Protein AF-0000000084614221 (afdb_homodimer)

Nearest PDB structures (foldseek):
  1uh9-assembly1_A  TM=5.609E-01  e=5.749E-03  Rhizopus microsporus var. chinensis
  6apr-assembly1_E  TM=5.457E-01  e=1.173E-02  Rhizopus microsporus var. chinensis
  3vla-assembly1_A  TM=4.904E-01  e=1.915E-01  Daucus carota
  1w99-assembly1_A  TM=2.417E-01  e=3.735E+00  Bacillus thuringiensis serovar israelensis
  4moa-assembly1_A  TM=2.397E-01  e=3.520E+00  Bacillus thuringiensis serovar israelensis

Structure (mmCIF, N/CA/C/O backbone):
data_AF-0000000084614221-model_v1
#
loop_
_entity.id
_entity.type
_entity.pdbx_description
1 polymer 'Uncharacterized protein'
#
loop_
_atom_site.group_PDB
_atom_site.id
_atom_site.type_symbol
_atom_site.label_atom_id
_atom_site.label_alt_id
_atom_site.label_comp_id
_atom_site.label_asym_id
_atom_site.label_entity_id
_atom_site.label_seq_id
_atom_site.pdbx_PDB_ins_code
_atom_site.Cartn_x
_atom_site.Cartn_y
_atom_site.Cartn_z
_atom_site.occupancy
_atom_site.B_iso_or_equiv
_atom_site.auth_seq_id
_atom_site.auth_comp_id
_atom_site.auth_asym_id
_atom_site.auth_atom_id
_atom_site.pdbx_PDB_model_num
ATOM 1 N N . MET A 1 1 ? -6.852 19.156 -22.422 1 21.14 1 MET A N 1
ATOM 2 C CA . MET A 1 1 ? -6.68 19.281 -20.984 1 21.14 1 MET A CA 1
ATOM 3 C C . MET A 1 1 ? -6.805 17.922 -20.312 1 21.14 1 MET A C 1
ATOM 5 O O . MET A 1 1 ? -7.914 17.438 -20.094 1 21.14 1 MET A O 1
ATOM 9 N N . ASP A 1 2 ? -5.957 16.797 -20.641 1 23.66 2 ASP A N 1
ATOM 10 C CA . ASP A 1 2 ? -5.965 15.391 -21.047 1 23.66 2 ASP A CA 1
ATOM 11 C C . ASP A 1 2 ? -6.277 14.484 -19.859 1 23.66 2 ASP A C 1
ATOM 13 O O . ASP A 1 2 ? -6.176 14.906 -18.703 1 23.66 2 ASP A O 1
ATOM 17 N N . GLU A 1 3 ? -6.355 13.125 -20.141 1 29.7 3 GLU A N 1
ATOM 18 C CA . GLU A 1 3 ? -6.613 11.852 -19.469 1 29.7 3 GLU A CA 1
ATOM 19 C C . GLU A 1 3 ? -5.852 11.766 -18.141 1 29.7 3 GLU A C 1
ATOM 21 O O . GLU A 1 3 ? -5.797 10.703 -17.531 1 29.7 3 GLU A O 1
ATOM 26 N N . MET A 1 4 ? -4.961 12.672 -17.859 1 30.61 4 MET A N 1
ATOM 27 C CA . MET A 1 4 ? -4.148 12.781 -16.656 1 30.61 4 MET A CA 1
ATOM 28 C C . MET A 1 4 ? -5.023 13.055 -15.438 1 30.61 4 MET A C 1
ATOM 30 O O . MET A 1 4 ? -4.512 13.305 -14.344 1 30.61 4 MET A O 1
ATOM 34 N N . THR A 1 5 ? -6.215 13.586 -15.664 1 32.97 5 THR A N 1
ATOM 35 C CA . THR A 1 5 ? -7.047 14.125 -14.594 1 32.97 5 THR A CA 1
ATOM 36 C C . THR A 1 5 ? -7.238 13.086 -13.492 1 32.97 5 THR A C 1
ATOM 38 O O . THR A 1 5 ? -6.906 13.344 -12.328 1 32.97 5 THR A O 1
ATOM 41 N N . ALA A 1 6 ? -8.578 12.688 -13.312 1 34.22 6 ALA A N 1
ATOM 42 C CA . ALA A 1 6 ? -9.031 11.734 -12.297 1 34.22 6 ALA A CA 1
ATOM 43 C C . ALA A 1 6 ? -8.266 10.414 -12.406 1 34.22 6 ALA A C 1
ATOM 45 O O . ALA A 1 6 ? -8.086 9.719 -11.406 1 34.22 6 ALA A O 1
ATOM 46 N N . SER A 1 7 ? -8.023 9.859 -13.57 1 35.09 7 SER A N 1
ATOM 47 C CA . SER A 1 7 ? -7.262 8.742 -14.117 1 35.09 7 SER A CA 1
ATOM 48 C C . SER A 1 7 ? -5.781 8.852 -13.766 1 35.09 7 SER A C 1
ATOM 50 O O . SER A 1 7 ? -5.012 7.922 -14 1 35.09 7 SER A O 1
ATOM 52 N N . GLY A 1 8 ? -5.223 10.008 -13.828 1 38.5 8 GLY A N 1
ATOM 53 C CA . GLY A 1 8 ? -3.82 10.367 -13.68 1 38.5 8 GLY A CA 1
ATOM 54 C C . GLY A 1 8 ? -3.203 9.828 -12.406 1 38.5 8 GLY A C 1
ATOM 55 O O . GLY A 1 8 ? -1.982 9.875 -12.234 1 38.5 8 GLY A O 1
ATOM 56 N N . PHE A 1 9 ? -3.992 10.148 -11.352 1 40.72 9 PHE A N 1
ATOM 57 C CA . PHE A 1 9 ? -3.531 9.922 -9.984 1 40.72 9 PHE A CA 1
ATOM 58 C C . PHE A 1 9 ? -3.107 8.469 -9.789 1 40.72 9 PHE A C 1
ATOM 60 O O . PHE A 1 9 ? -2.047 8.203 -9.227 1 40.72 9 PHE A O 1
ATOM 67 N N . TYR A 1 10 ? -4.285 7.594 -10.008 1 47.91 10 TYR A N 1
ATOM 68 C CA . TYR A 1 10 ? -3.969 6.172 -10.055 1 47.91 10 TYR A CA 1
ATOM 69 C C . TYR A 1 10 ? -3.309 5.805 -11.383 1 47.91 10 TYR A C 1
ATOM 71 O O . TYR A 1 10 ? -3.295 4.633 -11.773 1 47.91 10 TYR A O 1
ATOM 79 N N . GLY A 1 11 ? -2.959 6.824 -12.141 1 51.56 11 GLY A N 1
ATOM 80 C CA . GLY A 1 11 ? -2.721 6.977 -13.57 1 51.56 11 GLY A CA 1
ATOM 81 C C . GLY A 1 11 ? -1.911 5.844 -14.164 1 51.56 11 GLY A C 1
ATOM 82 O O . GLY A 1 11 ? -2.336 5.211 -15.133 1 51.56 11 GLY A O 1
ATOM 83 N N . TYR A 1 12 ? -0.767 5.793 -13.766 1 58.75 12 TYR A N 1
ATOM 84 C CA . TYR A 1 12 ? 0.076 4.875 -14.523 1 58.75 12 TYR A CA 1
ATOM 85 C C . TYR A 1 12 ? -0.173 3.43 -14.109 1 58.75 12 TYR A C 1
ATOM 87 O O . TYR A 1 12 ? -0.041 3.088 -12.93 1 58.75 12 TYR A O 1
ATOM 95 N N . SER A 1 13 ? -0.91 2.869 -14.977 1 77.5 13 SER A N 1
ATOM 96 C CA . SER A 1 13 ? -1.088 1.434 -14.781 1 77.5 13 SER A CA 1
ATOM 97 C C . SER A 1 13 ? 0.025 0.641 -15.461 1 77.5 13 SER A C 1
ATOM 99 O O . SER A 1 13 ? 0.371 0.906 -16.609 1 77.5 13 SER A O 1
ATOM 101 N N . ILE A 1 14 ? 0.626 -0.161 -14.719 1 85.81 14 ILE A N 1
ATOM 102 C CA . ILE A 1 14 ? 1.63 -1.062 -15.273 1 85.81 14 ILE A CA 1
ATOM 103 C C . ILE A 1 14 ? 0.974 -2.01 -16.281 1 85.81 14 ILE A C 1
ATOM 105 O O . ILE A 1 14 ? -0.07 -2.6 -15.992 1 85.81 14 ILE A O 1
ATOM 109 N N . ARG A 1 15 ? 1.571 -2.014 -17.469 1 87 15 ARG A N 1
ATOM 110 C CA . ARG A 1 15 ? 1.054 -2.891 -18.516 1 87 15 ARG A CA 1
ATOM 111 C C . ARG A 1 15 ? 1.747 -4.25 -18.484 1 87 15 ARG A C 1
ATOM 113 O O . ARG A 1 15 ? 2.867 -4.367 -17.984 1 87 15 ARG A O 1
ATOM 120 N N . SER A 1 16 ? 1.029 -5.18 -19.047 1 92.31 16 SER A N 1
ATOM 121 C CA . SER A 1 16 ? 1.569 -6.535 -19.125 1 92.31 16 SER A CA 1
ATOM 122 C C . SER A 1 16 ? 2.955 -6.539 -19.766 1 92.31 16 SER A C 1
ATOM 124 O O . SER A 1 16 ? 3.863 -7.219 -19.297 1 92.31 16 SER A O 1
ATOM 126 N N . LYS A 1 17 ? 3.145 -5.832 -20.797 1 94.19 17 LYS A N 1
ATOM 127 C CA . LYS A 1 17 ? 4.422 -5.793 -21.5 1 94.19 17 LYS A CA 1
ATOM 128 C C . LYS A 1 17 ? 5.555 -5.367 -20.578 1 94.19 17 LYS A C 1
ATOM 130 O O . LYS A 1 17 ? 6.676 -5.859 -20.688 1 94.19 17 LYS A O 1
ATOM 135 N N . GLU A 1 18 ? 5.309 -4.445 -19.734 1 95.06 18 GLU A N 1
ATOM 136 C CA . GLU A 1 18 ? 6.316 -3.992 -18.781 1 95.06 18 GLU A CA 1
ATOM 137 C C . GLU A 1 18 ? 6.691 -5.102 -17.797 1 95.06 18 GLU A C 1
ATOM 139 O O . GLU A 1 18 ? 7.852 -5.215 -17.391 1 95.06 18 GLU A O 1
ATOM 144 N N . LEU A 1 19 ? 5.703 -5.906 -17.406 1 96.75 19 LEU A N 1
ATOM 145 C CA . LEU A 1 19 ? 5.98 -7.031 -16.531 1 96.75 19 LEU A CA 1
ATOM 146 C C . LEU A 1 19 ? 6.902 -8.039 -17.203 1 96.75 19 LEU A C 1
ATOM 148 O O . LEU A 1 19 ? 7.855 -8.523 -16.594 1 96.75 19 LEU A O 1
ATOM 152 N N . HIS A 1 20 ? 6.648 -8.312 -18.406 1 98.06 20 HIS A N 1
ATOM 153 C CA . HIS A 1 20 ? 7.41 -9.305 -19.156 1 98.06 20 HIS A CA 1
ATOM 154 C C . HIS A 1 20 ? 8.812 -8.805 -19.484 1 98.06 20 HIS A C 1
ATOM 156 O O . HIS A 1 20 ? 9.75 -9.594 -19.578 1 98.06 20 HIS A O 1
ATOM 162 N N . ASN A 1 21 ? 8.977 -7.555 -19.625 1 97.44 21 ASN A N 1
ATOM 163 C CA . ASN A 1 21 ? 10.25 -7.027 -20.109 1 97.44 21 ASN A CA 1
ATOM 164 C C . ASN A 1 21 ? 11.008 -6.281 -19.016 1 97.44 21 ASN A C 1
ATOM 166 O O . ASN A 1 21 ? 11.852 -6.863 -18.328 1 97.44 21 ASN A O 1
ATOM 170 N N . GLU A 1 22 ? 10.648 -5.031 -18.688 1 96.88 22 GLU A N 1
ATOM 171 C CA . GLU A 1 22 ? 11.406 -4.168 -17.797 1 96.88 22 GLU A CA 1
ATOM 172 C C . GLU A 1 22 ? 11.445 -4.742 -16.375 1 96.88 22 GLU A C 1
ATOM 174 O O . GLU A 1 22 ? 12.508 -4.793 -15.75 1 96.88 22 GLU A O 1
ATOM 179 N N . VAL A 1 23 ? 10.328 -5.176 -15.938 1 97.31 23 VAL A N 1
ATOM 180 C CA . VAL A 1 23 ? 10.258 -5.684 -14.57 1 97.31 23 VAL A CA 1
ATOM 181 C C . VAL A 1 23 ? 11.016 -7.004 -14.469 1 97.31 23 VAL A C 1
ATOM 183 O O . VAL A 1 23 ? 11.82 -7.199 -13.547 1 97.31 23 VAL A O 1
ATOM 186 N N . SER A 1 24 ? 10.789 -7.863 -15.391 1 98.25 24 SER A N 1
ATOM 187 C CA . SER A 1 24 ? 11.492 -9.141 -15.406 1 98.25 24 SER A CA 1
ATOM 188 C C . SER A 1 24 ? 13.008 -8.945 -15.445 1 98.25 24 SER A C 1
ATOM 190 O O . SER A 1 24 ? 13.742 -9.633 -14.742 1 98.25 24 SER A O 1
ATOM 192 N N . LYS A 1 25 ? 13.438 -8.078 -16.25 1 97.94 25 LYS A N 1
ATOM 193 C CA . LYS A 1 25 ? 14.859 -7.785 -16.359 1 97.94 25 LYS A CA 1
ATOM 194 C C . LYS A 1 25 ? 15.414 -7.262 -15.031 1 97.94 25 LYS A C 1
ATOM 196 O O . LYS A 1 25 ? 16.453 -7.711 -14.562 1 97.94 25 LYS A O 1
ATOM 201 N N . SER A 1 26 ? 14.734 -6.355 -14.445 1 97.06 26 SER A N 1
ATOM 202 C CA . SER A 1 26 ? 15.188 -5.727 -13.211 1 97.06 26 SER A CA 1
ATOM 203 C C . SER A 1 26 ? 15.219 -6.727 -12.062 1 97.06 26 SER A C 1
ATOM 205 O O . SER A 1 26 ? 16.125 -6.688 -11.219 1 97.06 26 SER A O 1
ATOM 207 N N . LEU A 1 27 ? 14.219 -7.586 -12.055 1 97.56 27 LEU A N 1
ATOM 208 C CA . LEU A 1 27 ? 14.117 -8.578 -10.984 1 97.56 27 LEU A CA 1
ATOM 209 C C . LEU A 1 27 ? 15 -9.789 -11.281 1 97.56 27 LEU A C 1
ATOM 211 O O . LEU A 1 27 ? 15.25 -10.609 -10.398 1 97.56 27 LEU A O 1
ATOM 215 N N . LYS A 1 28 ? 15.391 -9.938 -12.5 1 97.31 28 LYS A N 1
ATOM 216 C CA . LYS A 1 28 ? 16.141 -11.078 -12.992 1 97.31 28 LYS A CA 1
ATOM 217 C C . LYS A 1 28 ? 15.336 -12.367 -12.875 1 97.31 28 LYS A C 1
ATOM 219 O O . LYS A 1 28 ? 15.883 -13.422 -12.539 1 97.31 28 LYS A O 1
ATOM 224 N N . VAL A 1 29 ? 14.125 -12.266 -12.969 1 97.88 29 VAL A N 1
ATOM 225 C CA . VAL A 1 29 ? 13.156 -13.359 -13.016 1 97.88 29 VAL A CA 1
ATOM 226 C C . VAL A 1 29 ? 12.164 -13.133 -14.148 1 97.88 29 VAL A C 1
ATOM 228 O O . VAL A 1 29 ? 11.508 -12.086 -14.211 1 97.88 29 VAL A O 1
ATOM 231 N N . GLU A 1 30 ? 12.031 -14.055 -15.047 1 98.25 30 GLU A N 1
ATOM 232 C CA . GLU A 1 30 ? 11.117 -13.914 -16.172 1 98.25 30 GLU A CA 1
ATOM 233 C C . GLU A 1 30 ? 9.672 -14.141 -15.75 1 98.25 30 GLU A C 1
ATOM 235 O O . GLU A 1 30 ? 9.336 -15.188 -15.203 1 98.25 30 GLU A O 1
ATOM 240 N N . TYR A 1 31 ? 8.812 -13.18 -16.047 1 98.38 31 TYR A N 1
ATOM 241 C CA . TYR A 1 31 ? 7.387 -13.234 -15.727 1 98.38 31 TYR A CA 1
ATOM 242 C C . TYR A 1 31 ? 6.715 -14.406 -16.422 1 98.38 31 TYR A C 1
ATOM 244 O O . TYR A 1 31 ? 6.902 -14.609 -17.625 1 98.38 31 TYR A O 1
ATOM 252 N N . LEU A 1 32 ? 6.035 -15.258 -15.617 1 98.44 32 LEU A N 1
ATOM 253 C CA . LEU A 1 32 ? 5.219 -16.391 -16.047 1 98.44 32 LEU A CA 1
ATOM 254 C C . LEU A 1 32 ? 6.09 -17.516 -16.578 1 98.44 32 LEU A C 1
ATOM 256 O O . LEU A 1 32 ? 5.59 -18.438 -17.234 1 98.44 32 LEU A O 1
ATOM 260 N N . SER A 1 33 ? 7.391 -17.453 -16.344 1 98.31 33 SER A N 1
ATOM 261 C CA . SER A 1 33 ? 8.242 -18.625 -16.594 1 98.31 33 SER A CA 1
ATOM 262 C C . SER A 1 33 ? 8 -19.703 -15.539 1 98.31 33 SER A C 1
ATOM 264 O O . SER A 1 33 ? 7.496 -19.422 -14.453 1 98.31 33 SER A O 1
ATOM 266 N N . ASP A 1 34 ? 8.383 -20.875 -15.891 1 97.44 34 ASP A N 1
ATOM 267 C CA . ASP A 1 34 ? 8.328 -21.953 -14.922 1 97.44 34 ASP A CA 1
ATOM 268 C C . ASP A 1 34 ? 9.289 -21.703 -13.758 1 97.44 34 ASP A C 1
ATOM 270 O O . ASP A 1 34 ? 10.414 -21.234 -13.969 1 97.44 34 ASP A O 1
ATOM 274 N N . SER A 1 35 ? 8.75 -21.922 -12.594 1 96.81 35 SER A N 1
ATOM 275 C CA . SER A 1 35 ? 9.594 -21.75 -11.414 1 96.81 35 SER A CA 1
ATOM 276 C C . SER A 1 35 ? 10.18 -23.078 -10.953 1 96.81 35 SER A C 1
ATOM 278 O O . SER A 1 35 ? 9.484 -24.094 -10.922 1 96.81 35 SER A O 1
ATOM 280 N N . HIS A 1 36 ? 11.422 -23 -10.5 1 91.69 36 HIS A N 1
ATOM 281 C CA . HIS A 1 36 ? 12.102 -24.203 -10.016 1 91.69 36 HIS A CA 1
ATOM 282 C C . HIS A 1 36 ? 11.922 -24.375 -8.516 1 91.69 36 HIS A C 1
ATOM 284 O O . HIS A 1 36 ? 12.305 -25.406 -7.953 1 91.69 36 HIS A O 1
ATOM 290 N N . THR A 1 37 ? 11.414 -23.391 -7.883 1 92.94 37 THR A N 1
ATOM 291 C CA . THR A 1 37 ? 11.117 -23.438 -6.457 1 92.94 37 THR A CA 1
ATOM 292 C C . THR A 1 37 ? 9.648 -23.109 -6.195 1 92.94 37 THR A C 1
ATOM 294 O O . THR A 1 37 ? 9 -22.484 -7.031 1 92.94 37 THR A O 1
ATOM 297 N N . ASN A 1 38 ? 9.273 -23.656 -5.086 1 93.81 38 ASN A N 1
ATOM 298 C CA . ASN A 1 38 ? 7.891 -23.344 -4.723 1 93.81 38 ASN A CA 1
ATOM 299 C C . ASN A 1 38 ? 7.824 -22.344 -3.57 1 93.81 38 ASN A C 1
ATOM 301 O O . ASN A 1 38 ? 6.754 -21.828 -3.252 1 93.81 38 ASN A O 1
ATOM 305 N N . GLU A 1 39 ? 8.945 -22.109 -2.951 1 95.5 39 GLU A N 1
ATOM 306 C CA . GLU A 1 39 ? 8.945 -21.219 -1.8 1 95.5 39 GLU A CA 1
ATOM 307 C C . GLU A 1 39 ? 10.297 -20.516 -1.647 1 95.5 39 GLU A C 1
ATOM 309 O O . GLU A 1 39 ? 11.344 -21.125 -1.887 1 95.5 39 GLU A O 1
ATOM 314 N N . VAL A 1 40 ? 10.219 -19.297 -1.323 1 94.06 40 VAL A N 1
ATOM 315 C CA . VAL A 1 40 ? 11.406 -18.547 -0.972 1 94.06 40 VAL A CA 1
ATOM 316 C C . VAL A 1 40 ? 11.227 -17.891 0.398 1 94.06 40 VAL A C 1
ATOM 318 O O . VAL A 1 40 ? 10.141 -17.406 0.718 1 94.06 40 VAL A O 1
ATOM 321 N N . LYS A 1 41 ? 12.195 -17.875 1.219 1 93.69 41 LYS A N 1
ATOM 322 C CA . LYS A 1 41 ? 12.109 -17.359 2.58 1 93.69 41 LYS A CA 1
ATOM 323 C C . LYS A 1 41 ? 12.141 -15.836 2.588 1 93.69 41 LYS A C 1
ATOM 325 O O . LYS A 1 41 ? 11.492 -15.195 3.42 1 93.69 41 LYS A O 1
ATOM 330 N N . GLN A 1 42 ? 12.945 -15.352 1.756 1 96.25 42 GLN A N 1
ATOM 331 C CA . GLN A 1 42 ? 13.031 -13.906 1.575 1 96.25 42 GLN A CA 1
ATOM 332 C C . GLN A 1 42 ? 12.695 -13.508 0.139 1 96.25 42 GLN A C 1
ATOM 334 O O . GLN A 1 42 ? 13.406 -13.891 -0.795 1 96.25 42 GLN A O 1
ATOM 339 N N . VAL A 1 43 ? 11.641 -12.773 0.049 1 97.12 43 VAL A N 1
ATOM 340 C CA . VAL A 1 43 ? 11.211 -12.305 -1.264 1 97.12 43 VAL A CA 1
ATOM 341 C C . VAL A 1 43 ? 11.82 -10.938 -1.553 1 97.12 43 VAL A C 1
ATOM 343 O O . VAL A 1 43 ? 11.688 -10.008 -0.75 1 97.12 43 VAL A O 1
ATOM 346 N N . ASN A 1 44 ? 12.469 -10.852 -2.66 1 96.12 44 ASN A N 1
ATOM 347 C CA . ASN A 1 44 ? 13.086 -9.594 -3.061 1 96.12 44 ASN A CA 1
ATOM 348 C C . ASN A 1 44 ? 12.312 -8.93 -4.199 1 96.12 44 ASN A C 1
ATOM 350 O O . ASN A 1 44 ? 11.672 -9.617 -5.004 1 96.12 44 ASN A O 1
ATOM 354 N N . GLY A 1 45 ? 12.359 -7.637 -4.168 1 98.31 45 GLY A N 1
ATOM 355 C CA . GLY A 1 45 ? 11.68 -6.863 -5.195 1 98.31 45 GLY A CA 1
ATOM 356 C C . GLY A 1 45 ? 12.344 -5.531 -5.477 1 98.31 45 GLY A C 1
ATOM 357 O O . GLY A 1 45 ? 13.484 -5.305 -5.078 1 98.31 45 GLY A O 1
ATOM 358 N N . ILE A 1 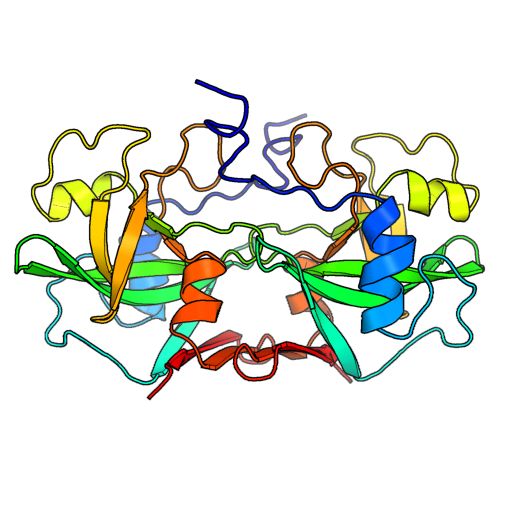46 ? 11.648 -4.75 -6.285 1 97.81 46 ILE A N 1
ATOM 359 C CA . ILE A 1 46 ? 12.156 -3.465 -6.75 1 97.81 46 ILE A CA 1
ATOM 360 C C . ILE A 1 46 ? 11.062 -2.404 -6.617 1 97.81 46 ILE A C 1
ATOM 362 O O . ILE A 1 46 ? 9.883 -2.734 -6.441 1 97.81 46 ILE A O 1
ATOM 366 N N . ILE A 1 47 ? 11.492 -1.188 -6.637 1 96.56 47 ILE A N 1
ATOM 367 C CA . ILE A 1 47 ? 10.602 -0.054 -6.852 1 96.56 47 ILE A CA 1
ATOM 368 C C . ILE A 1 47 ? 10.609 0.347 -8.32 1 96.56 47 ILE A C 1
ATOM 370 O O . ILE A 1 47 ? 11.656 0.721 -8.859 1 96.56 47 ILE A O 1
ATOM 374 N N . PHE A 1 48 ? 9.445 0.389 -8.93 1 94.12 48 PHE A N 1
ATOM 375 C CA . PHE A 1 48 ? 9.43 0.421 -10.383 1 94.12 48 PHE A CA 1
ATOM 376 C C . PHE A 1 48 ? 8.555 1.563 -10.891 1 94.12 48 PHE A C 1
ATOM 378 O O . PHE A 1 48 ? 7.469 1.801 -10.367 1 94.12 48 PHE A O 1
ATOM 385 N N . GLY A 1 49 ? 9.039 2.197 -11.922 1 88.25 49 GLY A N 1
ATOM 386 C CA . GLY A 1 49 ? 8.219 3.033 -12.789 1 88.25 49 GLY A CA 1
ATOM 387 C C . GLY A 1 49 ? 8.031 4.438 -12.25 1 88.25 49 GLY A C 1
ATOM 388 O O . GLY A 1 49 ? 8.484 4.758 -11.156 1 88.25 49 GLY A O 1
ATOM 389 N N . PRO A 1 50 ? 7.328 5.148 -13.086 1 82.25 50 PRO A N 1
ATOM 390 C CA . PRO A 1 50 ? 7.125 6.559 -12.758 1 82.25 50 PRO A CA 1
ATOM 391 C C . PRO A 1 50 ? 6.215 6.758 -11.547 1 82.25 50 PRO A C 1
ATOM 393 O O . PRO A 1 50 ? 6.27 7.801 -10.891 1 82.25 50 PRO A O 1
ATOM 396 N N . THR A 1 51 ? 5.398 5.75 -11.242 1 82.06 51 THR A N 1
ATOM 397 C CA . THR A 1 51 ? 4.5 5.883 -10.102 1 82.06 51 THR A CA 1
ATOM 398 C C . THR A 1 51 ? 5.035 5.113 -8.898 1 82.06 51 THR A C 1
ATOM 400 O O . THR A 1 51 ? 4.312 4.887 -7.926 1 82.06 51 THR A O 1
ATOM 403 N N . ILE A 1 52 ? 6.18 4.656 -9.031 1 89.56 52 ILE A N 1
ATOM 404 C CA . ILE A 1 52 ? 6.945 4.137 -7.902 1 89.56 52 ILE A CA 1
ATOM 405 C C . ILE A 1 52 ? 6.188 2.977 -7.258 1 89.56 52 ILE A C 1
ATOM 407 O O . ILE A 1 52 ? 5.785 3.061 -6.094 1 89.56 52 ILE A O 1
ATOM 411 N N . LYS A 1 53 ? 6.105 1.963 -7.961 1 93.19 53 LYS A N 1
ATOM 412 C CA . LYS A 1 53 ? 5.379 0.794 -7.469 1 93.19 53 LYS A CA 1
ATOM 413 C C . LYS A 1 53 ? 6.336 -0.248 -6.898 1 93.19 53 LYS A C 1
ATOM 415 O O . LYS A 1 53 ? 7.305 -0.635 -7.559 1 93.19 53 LYS A O 1
ATOM 420 N N . PRO A 1 54 ? 6.078 -0.691 -5.664 1 97.06 54 PRO A N 1
ATOM 421 C CA . PRO A 1 54 ? 6.832 -1.846 -5.164 1 97.06 54 PRO A CA 1
ATOM 422 C C . PRO A 1 54 ? 6.395 -3.158 -5.812 1 97.06 54 PRO A C 1
ATOM 424 O O . PRO A 1 54 ? 5.223 -3.531 -5.73 1 97.06 54 PRO A O 1
ATOM 427 N N . ILE A 1 55 ? 7.375 -3.809 -6.457 1 97.88 55 ILE A N 1
ATOM 428 C CA . ILE A 1 55 ? 7.059 -5.047 -7.168 1 97.88 55 ILE A CA 1
ATOM 429 C C . ILE A 1 55 ? 7.98 -6.164 -6.684 1 97.88 55 ILE A C 1
ATOM 431 O O . ILE A 1 55 ? 9.18 -5.957 -6.508 1 97.88 55 ILE A O 1
ATOM 435 N N . VAL A 1 56 ? 7.371 -7.316 -6.434 1 98.56 56 VAL A N 1
ATOM 436 C CA . VAL A 1 56 ? 8.133 -8.508 -6.066 1 98.56 56 VAL A CA 1
ATOM 437 C C . VAL A 1 56 ? 7.762 -9.664 -6.988 1 98.56 56 VAL A C 1
ATOM 439 O O . VAL A 1 56 ? 6.766 -9.594 -7.715 1 98.56 56 VAL A O 1
ATOM 442 N N . SER A 1 57 ? 8.625 -10.672 -6.984 1 98.31 57 SER A N 1
ATOM 443 C CA . SER A 1 57 ? 8.344 -11.914 -7.691 1 98.31 57 SER A CA 1
ATOM 444 C C . SER A 1 57 ? 8.195 -13.086 -6.727 1 98.31 57 SER A C 1
ATOM 446 O O . SER A 1 57 ? 9.023 -13.258 -5.828 1 98.31 57 SER A O 1
ATOM 448 N N . MET A 1 58 ? 7.109 -13.789 -6.93 1 98.38 58 MET A N 1
ATOM 449 C CA . MET A 1 58 ? 6.898 -14.969 -6.102 1 98.38 58 MET A CA 1
ATOM 450 C C . MET A 1 58 ? 6.426 -16.156 -6.945 1 98.38 58 MET A C 1
ATOM 452 O O . MET A 1 58 ? 5.727 -15.961 -7.941 1 98.38 58 MET A O 1
ATOM 456 N N . PRO A 1 59 ? 6.812 -17.359 -6.539 1 98.62 59 PRO A N 1
ATOM 457 C CA . PRO A 1 59 ? 6.219 -18.531 -7.199 1 98.62 59 PRO A CA 1
ATOM 458 C C . PRO A 1 59 ? 4.742 -18.703 -6.852 1 98.62 59 PRO A C 1
ATOM 460 O O . PRO A 1 59 ? 4.352 -18.531 -5.691 1 98.62 59 PRO A O 1
ATOM 463 N N . VAL A 1 60 ? 4.004 -19.047 -7.84 1 98.62 60 VAL A N 1
ATOM 464 C CA . VAL A 1 60 ? 2.586 -19.344 -7.676 1 98.62 60 VAL A CA 1
ATOM 465 C C . VAL A 1 60 ? 2.277 -20.719 -8.25 1 98.62 60 VAL A C 1
ATOM 467 O O . VAL A 1 60 ? 2.709 -21.047 -9.359 1 98.62 60 VAL A O 1
ATOM 470 N N . THR A 1 61 ? 1.565 -21.484 -7.488 1 98.31 61 THR A N 1
ATOM 471 C CA . THR A 1 61 ? 1.184 -22.812 -7.941 1 98.31 61 THR A CA 1
ATOM 472 C C . THR A 1 61 ? -0.331 -22.922 -8.086 1 98.31 61 THR A C 1
ATOM 474 O O . 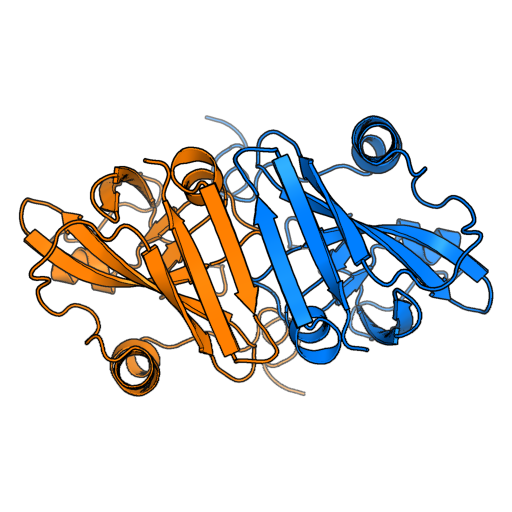THR A 1 61 ? -1.072 -22.641 -7.145 1 98.31 61 THR A O 1
ATOM 477 N N . ILE A 1 62 ? -0.733 -23.203 -9.211 1 95.5 62 ILE A N 1
ATOM 478 C CA . ILE A 1 62 ? -2.115 -23.547 -9.531 1 95.5 62 ILE A CA 1
ATOM 479 C C . ILE A 1 62 ? -2.15 -24.844 -10.328 1 95.5 62 ILE A C 1
ATOM 481 O O . ILE A 1 62 ? -1.394 -25.016 -11.289 1 95.5 62 ILE A O 1
ATOM 485 N N . ASN A 1 63 ? -2.982 -25.75 -9.914 1 91.81 63 ASN A N 1
ATOM 486 C CA . ASN A 1 63 ? -3.141 -27.031 -10.602 1 91.81 63 ASN A CA 1
ATOM 487 C C . ASN A 1 63 ? -1.798 -27.719 -10.82 1 91.81 63 ASN A C 1
ATOM 489 O O . ASN A 1 63 ? -1.474 -28.125 -11.938 1 91.81 63 ASN A O 1
ATOM 493 N N . GLN A 1 64 ? -0.924 -27.703 -9.883 1 92.19 64 GLN A N 1
ATOM 494 C CA . GLN A 1 64 ? 0.326 -28.453 -9.789 1 92.19 64 GLN A CA 1
ATOM 495 C C . GLN A 1 64 ? 1.394 -27.844 -10.703 1 92.19 64 GLN A C 1
ATOM 497 O O . GLN A 1 64 ? 2.467 -28.422 -10.875 1 92.19 64 GLN A O 1
ATOM 502 N N . THR A 1 65 ? 1.128 -26.75 -11.312 1 96.38 65 THR A N 1
ATOM 503 C CA . THR A 1 65 ? 2.113 -26 -12.078 1 96.38 65 THR A CA 1
ATOM 504 C C . THR A 1 65 ? 2.562 -24.75 -11.305 1 96.38 65 THR A C 1
ATOM 506 O O . THR A 1 65 ? 1.738 -24.047 -10.727 1 96.38 65 THR A O 1
ATOM 509 N N . THR A 1 66 ? 3.873 -24.609 -11.312 1 98.25 66 THR A N 1
ATOM 510 C CA . THR A 1 66 ? 4.406 -23.453 -10.594 1 98.25 66 THR A CA 1
ATOM 511 C C . THR A 1 66 ? 5.082 -22.484 -11.555 1 98.25 66 THR A C 1
ATOM 513 O O . THR A 1 66 ? 5.93 -22.875 -12.359 1 98.25 66 THR A O 1
ATOM 516 N N . LYS A 1 67 ? 4.668 -21.219 -11.469 1 98.56 67 LYS A N 1
ATOM 517 C CA . LYS A 1 67 ? 5.254 -20.172 -12.305 1 98.56 67 LYS A CA 1
ATOM 518 C C . LYS A 1 67 ? 5.645 -18.953 -11.469 1 98.56 67 LYS A C 1
ATOM 520 O O . LYS A 1 67 ? 5.109 -18.75 -10.375 1 98.56 67 LYS A O 1
ATOM 525 N N . ASN A 1 68 ? 6.609 -18.203 -12 1 98.62 68 ASN A N 1
ATOM 526 C CA . ASN A 1 68 ? 6.988 -16.938 -11.383 1 98.62 68 ASN A CA 1
ATOM 527 C C . ASN A 1 68 ? 6.008 -15.828 -11.75 1 98.62 68 ASN A C 1
ATOM 529 O O . ASN A 1 68 ? 5.781 -15.555 -12.93 1 98.62 68 ASN A O 1
ATOM 533 N N . VAL A 1 69 ? 5.453 -15.219 -10.742 1 98.75 69 VAL A N 1
ATOM 534 C CA . VAL A 1 69 ? 4.484 -14.148 -10.961 1 98.75 69 VAL A CA 1
ATOM 535 C C . VAL A 1 69 ? 4.961 -12.867 -10.273 1 98.75 69 VAL A C 1
ATOM 537 O O . VAL A 1 69 ? 5.445 -12.906 -9.141 1 98.75 69 VAL A O 1
ATOM 540 N N . HIS A 1 70 ? 4.883 -11.773 -10.977 1 98.56 70 HIS A N 1
ATOM 541 C CA . HIS A 1 70 ? 5.211 -10.469 -10.422 1 98.56 70 HIS A CA 1
ATOM 542 C C . HIS A 1 70 ? 3.99 -9.812 -9.781 1 98.56 70 HIS A C 1
ATOM 544 O O . HIS A 1 70 ? 2.939 -9.703 -10.414 1 98.56 70 HIS A O 1
ATOM 550 N N . PHE A 1 71 ? 4.141 -9.445 -8.523 1 98.25 71 PHE A N 1
ATOM 551 C CA . PHE A 1 71 ? 3.064 -8.836 -7.75 1 98.25 71 PHE A CA 1
ATOM 552 C C . PHE A 1 71 ? 3.416 -7.398 -7.379 1 98.25 71 PHE A C 1
ATOM 554 O O . PHE A 1 71 ? 4.559 -7.105 -7.016 1 98.25 71 PHE A O 1
ATOM 561 N N . ILE A 1 72 ? 2.463 -6.496 -7.512 1 96.69 72 ILE A N 1
ATOM 562 C CA . ILE A 1 72 ? 2.559 -5.191 -6.867 1 96.69 72 ILE A CA 1
ATOM 563 C C . ILE A 1 72 ? 2.08 -5.297 -5.422 1 96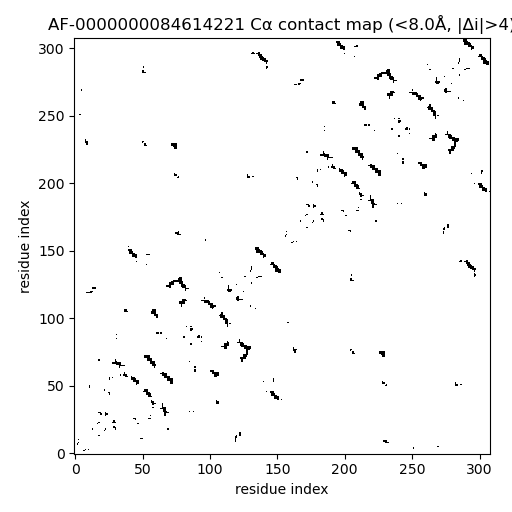.69 72 ILE A C 1
ATOM 565 O O . ILE A 1 72 ? 1.055 -5.918 -5.141 1 96.69 72 ILE A O 1
ATOM 569 N N . ILE A 1 73 ? 2.834 -4.738 -4.484 1 96.94 73 ILE A N 1
ATOM 570 C CA . ILE A 1 73 ? 2.404 -4.668 -3.094 1 96.94 73 ILE A CA 1
ATOM 571 C C . ILE A 1 73 ? 1.508 -3.447 -2.893 1 96.94 73 ILE A C 1
ATOM 573 O O . ILE A 1 73 ? 1.94 -2.311 -3.098 1 96.94 73 ILE A O 1
ATOM 577 N N . VAL A 1 74 ? 0.294 -3.703 -2.518 1 93.12 74 VAL A N 1
ATOM 578 C CA . VAL A 1 74 ? -0.651 -2.611 -2.311 1 93.12 74 VAL A CA 1
ATOM 579 C C . VAL A 1 74 ? -1.224 -2.686 -0.897 1 93.12 74 VAL A C 1
ATOM 581 O O . VAL A 1 74 ? -2.189 -3.41 -0.649 1 93.12 74 VAL A O 1
ATOM 584 N N . THR A 1 75 ? -0.765 -1.843 -0.021 1 92.62 75 THR A N 1
ATOM 585 C CA . THR A 1 75 ? -1.177 -1.871 1.378 1 92.62 75 THR A CA 1
ATOM 586 C C . THR A 1 75 ? -2.545 -1.216 1.553 1 92.62 75 THR A C 1
ATOM 588 O O . THR A 1 75 ? -3.113 -1.236 2.645 1 92.62 75 THR A O 1
ATOM 591 N N . GLY A 1 76 ? -3.137 -0.764 0.538 1 85 76 GLY A N 1
ATOM 592 C CA . GLY A 1 76 ? -4.465 -0.173 0.58 1 85 76 GLY A CA 1
ATOM 593 C C . GLY A 1 76 ? -5.574 -1.177 0.32 1 85 76 GLY A C 1
ATOM 594 O O . GLY A 1 76 ? -6.754 -0.865 0.493 1 85 76 GLY A O 1
ATOM 595 N N . THR A 1 77 ? -5.16 -2.297 -0.024 1 88.5 77 THR A N 1
ATOM 596 C CA . THR A 1 77 ? -6.164 -3.322 -0.282 1 88.5 77 THR A CA 1
ATOM 597 C C . THR A 1 77 ? -5.945 -4.531 0.623 1 88.5 77 THR A C 1
ATOM 599 O O . THR A 1 77 ? -4.809 -4.871 0.952 1 88.5 77 THR A O 1
ATOM 602 N N . PHE A 1 78 ? -7.062 -5.176 0.944 1 91.62 78 PHE A N 1
ATOM 603 C CA . PHE A 1 78 ? -7.031 -6.332 1.83 1 91.62 78 PHE A CA 1
ATOM 604 C C . PHE A 1 78 ? -6.699 -7.602 1.055 1 91.62 78 PHE A C 1
ATOM 606 O O . PHE A 1 78 ? -5.852 -8.391 1.481 1 91.62 78 PHE A O 1
ATOM 613 N N . ASN A 1 79 ? -7.199 -7.75 -0.074 1 92.5 79 ASN A N 1
ATOM 614 C CA . ASN A 1 79 ? -7.203 -9.008 -0.812 1 92.5 79 ASN A CA 1
ATOM 615 C C . ASN A 1 79 ? -5.973 -9.133 -1.707 1 92.5 79 ASN A C 1
ATOM 617 O O . ASN A 1 79 ? -5.316 -8.133 -2.014 1 92.5 79 ASN A O 1
ATOM 621 N N . THR A 1 80 ? -5.766 -10.328 -2.078 1 95.81 80 THR A N 1
ATOM 622 C CA . THR A 1 80 ? -4.773 -10.656 -3.098 1 95.81 80 THR A CA 1
ATOM 623 C C . THR A 1 80 ? -5.445 -10.914 -4.441 1 95.81 80 THR A C 1
ATOM 625 O O . THR A 1 80 ? -6.488 -11.57 -4.504 1 95.81 80 THR A O 1
ATOM 628 N N . TYR A 1 81 ? -4.812 -10.375 -5.504 1 94.81 81 TYR A N 1
ATOM 629 C CA . TYR A 1 81 ? -5.406 -10.477 -6.828 1 94.81 81 TYR A CA 1
ATOM 630 C C . TYR A 1 81 ? -4.418 -11.062 -7.828 1 94.81 81 TYR A C 1
ATOM 632 O O . TYR A 1 81 ? -3.229 -10.734 -7.801 1 94.81 81 TYR A O 1
ATOM 640 N N . ILE A 1 82 ? -4.953 -11.883 -8.68 1 96.56 82 ILE A N 1
ATOM 641 C CA . ILE A 1 82 ? -4.234 -12.391 -9.844 1 96.56 82 ILE A CA 1
ATOM 642 C C . ILE A 1 82 ? -5.023 -12.078 -11.109 1 96.56 82 ILE A C 1
ATOM 644 O O . ILE A 1 82 ? -6.234 -12.305 -11.172 1 96.56 82 ILE A O 1
ATOM 648 N N . CYS A 1 83 ? -4.309 -11.531 -12.07 1 95.38 83 CYS A N 1
ATOM 649 C CA . CYS A 1 83 ? -5.027 -11.055 -13.25 1 95.38 83 CYS A CA 1
ATOM 650 C C . CYS A 1 83 ? -5.332 -12.203 -14.203 1 95.38 83 CYS A C 1
ATOM 652 O O . CYS A 1 83 ? -4.848 -13.32 -14.016 1 95.38 83 CYS A O 1
ATOM 654 N N . GLU A 1 84 ? -6.078 -11.898 -15.234 1 94.19 84 GLU A N 1
ATOM 655 C CA . GLU A 1 84 ? -6.566 -12.898 -16.172 1 94.19 84 GLU A CA 1
ATOM 656 C C . GLU A 1 84 ? -5.41 -13.562 -16.922 1 94.19 84 GLU A C 1
ATOM 658 O O . GLU A 1 84 ? -5.43 -14.773 -17.141 1 94.19 84 GLU A O 1
ATOM 663 N N . GLU A 1 85 ? -4.426 -12.828 -17.344 1 95.38 85 GLU A N 1
ATOM 664 C CA . GLU A 1 85 ? -3.273 -13.375 -18.047 1 95.38 85 GLU A CA 1
ATOM 665 C C . GLU A 1 85 ? -2.623 -14.508 -17.266 1 95.38 85 GLU A C 1
ATOM 667 O O . GLU A 1 85 ? -2.238 -15.531 -17.844 1 95.38 85 GLU A O 1
ATOM 672 N N . VAL A 1 86 ? -2.514 -14.297 -16.016 1 97.25 86 VAL A N 1
ATOM 673 C CA . VAL A 1 86 ? -1.887 -15.305 -15.156 1 97.25 86 VAL A CA 1
ATOM 674 C C . VAL A 1 86 ? -2.775 -16.547 -15.086 1 97.25 86 VAL A C 1
ATOM 676 O O . VAL A 1 86 ? -2.303 -17.672 -15.266 1 97.25 86 VAL A O 1
ATOM 679 N N . PHE A 1 87 ? -4.035 -16.359 -14.828 1 96.06 87 PHE A N 1
ATOM 680 C CA . PHE A 1 87 ? -4.949 -17.5 -14.812 1 96.06 87 PHE A CA 1
ATOM 681 C C . PHE A 1 87 ? -4.848 -18.297 -16.109 1 96.06 87 PHE A C 1
ATOM 683 O O . PHE A 1 87 ? -4.77 -19.531 -16.078 1 96.06 87 PHE A O 1
ATOM 690 N N . ASN A 1 88 ? -4.859 -17.594 -17.156 1 95.38 88 ASN A N 1
ATOM 691 C CA . ASN A 1 88 ? -4.781 -18.234 -18.469 1 95.38 88 ASN A CA 1
ATOM 692 C C . ASN A 1 88 ? -3.49 -19.031 -18.625 1 95.38 88 ASN A C 1
ATOM 694 O O . ASN A 1 88 ? -3.486 -20.094 -19.234 1 95.38 88 ASN A O 1
ATOM 698 N N . SER A 1 89 ? -2.465 -18.484 -18.094 1 96.38 89 SER A N 1
ATOM 699 C CA . SER A 1 89 ? -1.18 -19.172 -18.188 1 96.38 89 SER A CA 1
ATOM 700 C C . SER A 1 89 ? -1.21 -20.516 -17.453 1 96.38 89 SER A C 1
ATOM 702 O O . SER A 1 89 ? -0.401 -21.406 -17.734 1 96.38 89 SER A O 1
ATOM 704 N N . PHE A 1 90 ? -2.074 -20.625 -16.516 1 96 90 PHE A N 1
ATOM 705 C CA . PHE A 1 90 ? -2.26 -21.875 -15.781 1 96 90 PHE A CA 1
ATOM 706 C C . PHE A 1 90 ? -3.396 -22.688 -16.391 1 96 90 PHE A C 1
ATOM 708 O O . PHE A 1 90 ? -3.84 -23.672 -15.789 1 96 90 PHE A O 1
ATOM 715 N N . LYS A 1 91 ? -3.945 -22.188 -17.453 1 92.56 91 LYS A N 1
ATOM 716 C CA . LYS A 1 91 ? -5.004 -22.859 -18.203 1 92.56 91 LYS A CA 1
ATOM 717 C C . LYS A 1 91 ? -6.324 -22.828 -17.438 1 92.56 91 LYS A C 1
ATOM 719 O O . LYS A 1 91 ? -7.113 -23.781 -17.516 1 92.56 91 LYS A O 1
ATOM 724 N N . VAL A 1 92 ? -6.406 -21.953 -16.484 1 89.75 92 VAL A N 1
ATOM 725 C CA . VAL A 1 92 ? -7.703 -21.656 -15.883 1 89.75 92 VAL A CA 1
ATOM 726 C C . VAL A 1 92 ? -8.445 -20.641 -16.766 1 89.75 92 VAL A C 1
ATOM 728 O O . VAL A 1 92 ? -8.094 -19.469 -16.797 1 89.75 92 VAL A O 1
ATOM 731 N N . THR A 1 93 ? -9.406 -21.109 -17.453 1 83.5 93 THR A N 1
ATOM 732 C CA . THR A 1 93 ? -10.094 -20.266 -18.422 1 83.5 93 THR A CA 1
ATOM 733 C C . THR A 1 93 ? -11.359 -19.672 -17.828 1 83.5 93 THR A C 1
ATOM 735 O O . THR A 1 93 ? -12.078 -20.344 -17.078 1 83.5 93 THR A O 1
ATOM 738 N N . SER A 1 94 ? -11.633 -18.438 -18.125 1 79.38 94 SER A N 1
ATOM 739 C CA . SER A 1 94 ? -12.82 -17.656 -17.781 1 79.38 94 SER A CA 1
ATOM 740 C C . SER A 1 94 ? -13.047 -17.625 -16.266 1 79.38 94 SER A C 1
ATOM 742 O O . SER A 1 94 ? -14.102 -18.047 -15.789 1 79.38 94 SER A O 1
ATOM 744 N N . PRO A 1 95 ? -12.016 -17.234 -15.602 1 79.19 95 PRO A N 1
ATOM 745 C CA . PRO A 1 95 ? -12.25 -17.109 -14.156 1 79.19 95 PRO A CA 1
ATOM 746 C C . PRO A 1 95 ? -13.445 -16.219 -13.836 1 79.19 95 PRO A C 1
ATOM 748 O O . PRO A 1 95 ? -13.68 -15.227 -14.523 1 79.19 95 PRO A O 1
ATOM 751 N N . ASP A 1 96 ? -14.297 -16.641 -12.93 1 78.75 96 ASP A N 1
ATOM 752 C CA . ASP A 1 96 ? -15.5 -15.922 -12.523 1 78.75 96 ASP A CA 1
ATOM 753 C C . ASP A 1 96 ? -15.148 -14.711 -11.672 1 78.75 96 ASP A C 1
ATOM 755 O O . ASP A 1 96 ? -14.555 -14.844 -10.602 1 78.75 96 ASP A O 1
ATOM 759 N N . PRO A 1 97 ? -15.688 -13.617 -12.312 1 77.19 97 PRO A N 1
ATOM 760 C CA . PRO A 1 97 ? -15.477 -12.438 -11.469 1 77.19 97 PRO A CA 1
ATOM 761 C C . PRO A 1 97 ? -16.219 -12.523 -10.141 1 77.19 97 PRO A C 1
ATOM 763 O O . PRO A 1 97 ? -17.359 -13.008 -10.094 1 77.19 97 PRO A O 1
ATOM 766 N N . GLY A 1 98 ? -15.68 -12.359 -9.078 1 75.31 98 GLY A N 1
ATOM 767 C CA . GLY A 1 98 ? -16.359 -12.391 -7.789 1 75.31 98 GLY A CA 1
ATOM 768 C C . GLY A 1 98 ? -16.047 -13.633 -6.98 1 75.31 98 GLY A C 1
ATOM 769 O O . GLY A 1 98 ? -16.375 -13.703 -5.793 1 75.31 98 GLY A O 1
ATOM 770 N N . HIS A 1 99 ? -15.578 -14.562 -7.754 1 83.88 99 HIS A N 1
ATOM 771 C CA . HIS A 1 99 ? -15.227 -15.781 -7.039 1 83.88 99 HIS A CA 1
ATOM 772 C C . HIS A 1 99 ? -13.742 -15.812 -6.691 1 83.88 99 HIS A C 1
ATOM 774 O O . HIS A 1 99 ? -12.906 -15.367 -7.48 1 83.88 99 HIS A O 1
ATOM 780 N N . SER A 1 100 ? -13.523 -16.359 -5.535 1 90.56 100 SER A N 1
ATOM 781 C CA . SER A 1 100 ? -12.133 -16.531 -5.113 1 90.56 100 SER A CA 1
ATOM 782 C C . SER A 1 100 ? -11.602 -17.891 -5.547 1 90.56 100 SER A C 1
ATOM 784 O O . SER A 1 100 ? -12.359 -18.859 -5.637 1 90.56 100 SER A O 1
ATOM 786 N N . TYR A 1 101 ? -10.367 -17.938 -5.875 1 92.62 101 TYR A N 1
ATOM 787 C CA . TYR A 1 101 ? -9.641 -19.156 -6.238 1 92.62 101 TYR A CA 1
ATOM 788 C C . TYR A 1 101 ? -8.555 -19.453 -5.219 1 92.62 101 TYR A C 1
ATOM 790 O O . TYR A 1 101 ? -7.914 -18.547 -4.688 1 92.62 101 TYR A O 1
ATOM 798 N N . ARG A 1 102 ? -8.398 -20.719 -4.992 1 94.31 102 ARG A N 1
ATOM 799 C CA . ARG A 1 102 ? -7.301 -21.109 -4.113 1 94.31 102 ARG A CA 1
ATOM 800 C C . ARG A 1 102 ? -6.012 -21.312 -4.906 1 94.31 102 ARG A C 1
ATOM 802 O O . ARG A 1 102 ? -6.004 -22 -5.926 1 94.31 102 ARG A O 1
ATOM 809 N N . ALA A 1 103 ? -4.996 -20.734 -4.512 1 97.25 103 ALA A N 1
ATOM 810 C CA . ALA A 1 103 ? -3.654 -20.875 -5.074 1 97.25 103 ALA A CA 1
ATOM 811 C C . ALA A 1 103 ? -2.604 -20.969 -3.969 1 97.25 103 ALA A C 1
ATOM 813 O O . ALA A 1 103 ? -2.875 -20.625 -2.816 1 97.25 103 ALA A O 1
ATOM 814 N N . LEU A 1 104 ? -1.475 -21.531 -4.312 1 98.25 104 LEU A N 1
ATOM 815 C CA . LEU A 1 104 ? -0.313 -21.406 -3.439 1 98.25 104 LEU A CA 1
ATOM 816 C C . LEU A 1 104 ? 0.582 -20.25 -3.893 1 98.25 104 LEU A C 1
ATOM 818 O O . LEU A 1 104 ? 1.18 -20.312 -4.969 1 98.25 104 LEU A O 1
ATOM 822 N N . VAL A 1 105 ? 0.6 -19.219 -3.137 1 98.5 105 VAL A N 1
ATOM 823 C CA . VAL A 1 105 ? 1.532 -18.125 -3.355 1 98.5 105 VAL A CA 1
ATOM 824 C C . VAL A 1 105 ? 2.73 -18.266 -2.422 1 98.5 105 VAL A C 1
ATOM 826 O O . VAL A 1 105 ? 2.594 -18.156 -1.201 1 98.5 105 VAL A O 1
ATOM 829 N N . ASN A 1 106 ? 3.898 -18.484 -3.027 1 98.44 106 ASN A N 1
ATOM 830 C CA . ASN A 1 106 ? 5.074 -18.812 -2.229 1 98.44 106 ASN A CA 1
ATOM 831 C C . ASN A 1 106 ? 4.793 -19.953 -1.255 1 98.44 106 ASN A C 1
ATOM 833 O O . ASN A 1 106 ? 5.117 -19.859 -0.069 1 98.44 106 ASN A O 1
ATOM 837 N N . ASN A 1 107 ? 4.062 -20.875 -1.75 1 97.56 107 ASN A N 1
ATOM 838 C CA . ASN A 1 107 ? 3.719 -22.125 -1.084 1 97.56 107 ASN A CA 1
ATOM 839 C C . ASN A 1 107 ? 2.764 -21.891 0.085 1 97.56 107 ASN A C 1
ATOM 841 O O . ASN A 1 107 ? 2.703 -22.703 1.011 1 97.56 107 ASN A O 1
ATOM 845 N N . LYS A 1 108 ? 2.131 -20.812 0.155 1 97.56 108 LYS A N 1
ATOM 846 C CA . LYS A 1 108 ? 1.111 -20.516 1.154 1 97.56 108 LYS A CA 1
ATOM 847 C C . LYS A 1 108 ? -0.285 -20.531 0.539 1 97.56 108 LYS A C 1
ATOM 849 O O . LYS A 1 108 ? -0.541 -19.844 -0.456 1 97.56 108 LYS A O 1
ATOM 854 N N . SER A 1 109 ? -1.135 -21.266 1.169 1 97.75 109 SER A N 1
ATOM 855 C CA . SER A 1 109 ? -2.512 -21.312 0.688 1 97.75 109 SER A CA 1
ATOM 856 C C . SER A 1 109 ? -3.164 -19.938 0.765 1 97.75 109 SER A C 1
ATOM 858 O O . SER A 1 109 ? -3.35 -19.391 1.854 1 97.75 109 SER A O 1
ATOM 860 N N . THR A 1 110 ? -3.518 -19.438 -0.411 1 97.31 110 THR A N 1
ATOM 861 C CA . THR A 1 110 ? -4.008 -18.062 -0.522 1 97.31 110 THR A CA 1
ATOM 862 C C . THR A 1 110 ? -5.266 -18 -1.381 1 97.31 110 THR A C 1
ATOM 864 O O . THR A 1 110 ? -5.324 -18.625 -2.447 1 97.31 110 THR A O 1
ATOM 867 N N . LEU A 1 111 ? -6.266 -17.297 -0.828 1 95.69 111 LEU A N 1
ATOM 868 C CA . LEU A 1 111 ? -7.414 -16.969 -1.671 1 95.69 111 LEU A CA 1
ATOM 869 C C . LEU A 1 111 ? -7.105 -15.797 -2.584 1 95.69 111 LEU A C 1
ATOM 871 O O . LEU A 1 111 ? -6.742 -14.711 -2.111 1 95.69 111 LEU A O 1
ATOM 875 N N . VAL A 1 112 ? -7.246 -16.062 -3.848 1 96.06 112 VAL A N 1
ATOM 876 C CA . VAL A 1 112 ? -6.953 -15.008 -4.812 1 96.06 112 VAL A CA 1
ATOM 877 C C . VAL A 1 112 ? -8.211 -14.68 -5.613 1 96.06 112 VAL A C 1
ATOM 879 O O . VAL A 1 112 ? -9.039 -15.562 -5.875 1 96.06 112 VAL A O 1
ATOM 882 N N . LEU A 1 113 ? -8.312 -13.398 -5.977 1 94.25 113 LEU A N 1
ATOM 883 C CA . LEU A 1 113 ? -9.438 -12.891 -6.754 1 94.25 113 LEU A CA 1
ATOM 884 C C . LEU A 1 113 ? -8.961 -12.289 -8.07 1 94.25 113 LEU A C 1
ATOM 886 O O . LEU A 1 113 ? -7.797 -11.891 -8.195 1 94.25 113 LEU A O 1
ATOM 890 N N . LEU A 1 114 ? -9.891 -12.305 -9.039 1 94.12 114 LEU A N 1
ATOM 891 C CA . LEU A 1 114 ? -9.664 -11.438 -10.195 1 94.12 114 LEU A CA 1
ATOM 892 C C . LEU A 1 114 ? -9.75 -9.969 -9.789 1 94.12 114 LEU A C 1
ATOM 894 O O . LEU A 1 114 ? -10.641 -9.586 -9.023 1 94.12 114 LEU A O 1
ATOM 898 N N . PRO A 1 115 ? -8.781 -9.227 -10.359 1 90.38 115 PRO A N 1
ATOM 899 C CA . PRO A 1 115 ? -8.93 -7.805 -10.07 1 90.38 115 PRO A CA 1
ATOM 900 C C . PRO A 1 115 ? -10.234 -7.227 -10.609 1 90.38 115 PRO A C 1
ATOM 902 O O . PRO A 1 115 ? -10.672 -7.598 -11.703 1 90.38 115 PRO A O 1
ATOM 905 N N . PRO A 1 116 ? -10.75 -6.32 -9.805 1 83.31 116 PRO A N 1
ATOM 906 C CA . PRO A 1 116 ? -11.93 -5.645 -10.344 1 83.31 116 PRO A CA 1
ATOM 907 C C . PRO A 1 116 ? -11.609 -4.816 -11.586 1 83.31 116 PRO A C 1
ATOM 909 O O . PRO A 1 116 ? -10.547 -4.191 -11.664 1 83.31 116 PRO A O 1
ATOM 912 N N . ALA A 1 117 ? -12.531 -4.727 -12.508 1 78.88 117 ALA A N 1
ATOM 913 C CA . ALA A 1 117 ? -12.312 -4.078 -13.797 1 78.88 117 ALA A CA 1
ATOM 914 C C . ALA A 1 117 ? -12.172 -2.568 -13.641 1 78.88 117 ALA A C 1
ATOM 916 O O . ALA A 1 117 ? -11.5 -1.912 -14.438 1 78.88 117 ALA A O 1
ATOM 917 N N . ASN A 1 118 ? -12.664 -1.951 -12.641 1 74.88 118 ASN A N 1
ATOM 918 C CA . ASN A 1 118 ? -12.711 -0.498 -12.523 1 74.88 118 ASN A CA 1
ATOM 919 C C . ASN A 1 118 ? -11.57 0.028 -11.656 1 74.88 118 ASN A C 1
ATOM 921 O O . ASN A 1 118 ? -11.523 1.219 -11.344 1 74.88 118 ASN A O 1
ATOM 925 N N . LEU A 1 119 ? -10.648 -0.873 -11.43 1 77.5 119 LEU A N 1
ATOM 926 C CA . LEU A 1 119 ? -9.5 -0.42 -10.656 1 77.5 119 LEU A CA 1
ATOM 927 C C . LEU A 1 119 ? -8.273 -0.273 -11.539 1 77.5 119 LEU A C 1
ATOM 929 O O . LEU A 1 119 ? -8.203 -0.868 -12.617 1 77.5 119 LEU A O 1
ATOM 933 N N . TRP A 1 120 ? -7.332 0.496 -11.047 1 76.38 120 TRP A N 1
ATOM 934 C CA . TRP A 1 120 ? -6.148 0.798 -11.844 1 76.38 120 TRP A CA 1
ATOM 935 C C . TRP A 1 120 ? -5.285 -0.446 -12.031 1 76.38 120 TRP A C 1
ATOM 937 O O . TRP A 1 120 ? -4.461 -0.506 -12.945 1 76.38 120 TRP A O 1
ATOM 947 N N . PHE A 1 121 ? -5.539 -1.415 -11.172 1 83.75 121 PHE A N 1
ATOM 948 C CA . PHE A 1 121 ? -4.691 -2.6 -11.234 1 83.75 121 PHE A CA 1
ATOM 949 C C . PHE A 1 121 ? -5.457 -3.781 -11.812 1 83.75 121 PHE A C 1
ATOM 951 O O . PHE A 1 121 ? -5.215 -4.93 -11.438 1 83.75 121 PHE A O 1
ATOM 958 N N . SER A 1 122 ? -6.289 -3.516 -12.75 1 86.25 122 SER A N 1
ATOM 959 C CA . SER A 1 122 ? -7.16 -4.547 -13.305 1 86.25 122 SER A CA 1
ATOM 960 C C . SER A 1 122 ? -6.367 -5.559 -14.117 1 86.25 122 S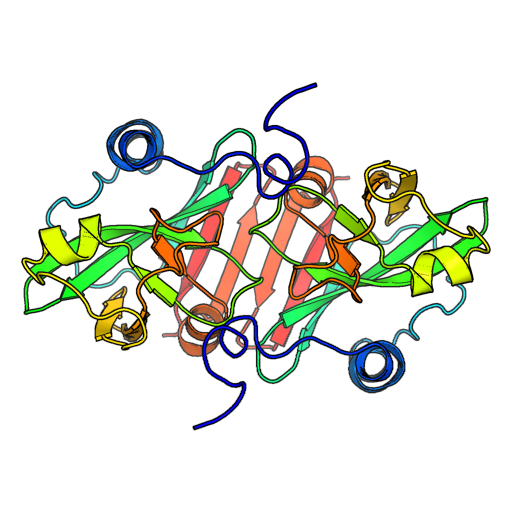ER A C 1
ATOM 962 O O . SER A 1 122 ? -6.809 -6.695 -14.312 1 86.25 122 SER A O 1
ATOM 964 N N . ASN A 1 123 ? -5.148 -5.246 -14.531 1 89.88 123 ASN A N 1
ATOM 965 C CA . ASN A 1 123 ? -4.398 -6.125 -15.422 1 89.88 123 ASN A CA 1
ATOM 966 C C . ASN A 1 123 ? -3.088 -6.582 -14.781 1 89.88 123 ASN A C 1
ATOM 968 O O . ASN A 1 123 ? -2.172 -7.02 -15.484 1 89.88 123 ASN A O 1
ATOM 972 N N . VAL A 1 124 ? -3.008 -6.359 -13.531 1 94.06 124 VAL A N 1
ATOM 973 C CA . VAL A 1 124 ? -1.785 -6.762 -12.844 1 94.06 124 VAL A CA 1
ATOM 974 C C . VAL A 1 124 ? -2.135 -7.582 -11.609 1 94.06 124 VAL A C 1
ATOM 976 O O . VAL A 1 124 ? -3.311 -7.809 -11.312 1 94.06 124 VAL A O 1
ATOM 979 N N . ASN A 1 125 ? -1.155 -8.141 -11.031 1 96.56 125 ASN A N 1
ATOM 980 C CA . ASN A 1 125 ? -1.289 -8.945 -9.82 1 96.56 125 ASN A CA 1
ATOM 981 C C . ASN A 1 125 ? -0.949 -8.141 -8.57 1 96.56 125 ASN A C 1
ATOM 983 O O . ASN A 1 125 ? -0.014 -7.34 -8.578 1 96.56 125 ASN A O 1
ATOM 987 N N . VAL A 1 126 ? -1.732 -8.383 -7.508 1 96.25 126 VAL A N 1
ATOM 988 C CA . VAL A 1 126 ? -1.573 -7.543 -6.324 1 96.25 126 VAL A CA 1
ATOM 989 C C . VAL A 1 126 ? -1.517 -8.422 -5.074 1 96.25 126 VAL A C 1
ATOM 991 O O . VAL A 1 126 ? -2.287 -9.375 -4.941 1 96.25 126 VAL A O 1
ATOM 994 N N . ILE A 1 127 ? -0.553 -8.133 -4.227 1 97 127 ILE A N 1
ATOM 995 C CA . ILE A 1 127 ? -0.559 -8.664 -2.867 1 97 127 ILE A CA 1
ATOM 996 C C . ILE A 1 127 ? -1.181 -7.641 -1.917 1 97 127 ILE A C 1
ATOM 998 O O . ILE A 1 127 ? -0.747 -6.488 -1.866 1 97 127 ILE A O 1
ATOM 1002 N N . GLY A 1 128 ? -2.166 -8.031 -1.213 1 94.56 128 GLY A N 1
ATOM 1003 C CA . GLY A 1 128 ? -2.822 -7.172 -0.24 1 94.56 128 GLY A CA 1
ATOM 1004 C C . GLY A 1 128 ? -2.367 -7.426 1.185 1 94.56 128 GLY A C 1
ATOM 1005 O O . GLY A 1 128 ? -1.484 -8.258 1.421 1 94.56 128 GLY A O 1
ATOM 1006 N N . THR A 1 129 ? -3.021 -6.77 2.096 1 94.31 129 THR A N 1
ATOM 1007 C CA . THR A 1 129 ? -2.551 -6.754 3.477 1 94.31 129 THR A CA 1
ATOM 1008 C C . THR A 1 129 ? -2.887 -8.07 4.18 1 94.31 129 THR A C 1
ATOM 1010 O O . THR A 1 129 ? -2.197 -8.469 5.117 1 94.31 129 THR A O 1
ATOM 1013 N N . GLU A 1 130 ? -3.885 -8.758 3.799 1 93.44 130 GLU A N 1
ATOM 1014 C CA . GLU A 1 130 ? -4.199 -10.031 4.426 1 93.44 130 GLU A CA 1
ATOM 1015 C C . GLU A 1 130 ? -3.043 -11.023 4.277 1 93.44 130 GLU A C 1
ATOM 1017 O O . GLU A 1 130 ? -2.648 -11.672 5.25 1 93.44 130 GLU A O 1
ATOM 1022 N N . TYR A 1 131 ? -2.576 -11.086 3.059 1 96.62 131 TYR A N 1
ATOM 1023 C CA . TYR A 1 131 ? -1.438 -11.969 2.824 1 96.62 131 TYR A CA 1
ATOM 1024 C C . TYR A 1 131 ? -0.237 -11.539 3.66 1 96.62 131 TYR A C 1
ATOM 1026 O O . TYR A 1 131 ? 0.406 -12.375 4.305 1 96.62 131 TYR A O 1
ATOM 1034 N N . LEU A 1 132 ? 0.057 -10.289 3.658 1 96 132 LEU A N 1
ATOM 1035 C CA . LEU A 1 132 ? 1.226 -9.75 4.348 1 96 132 LEU A CA 1
ATOM 1036 C C . LEU A 1 132 ? 1.149 -10.023 5.844 1 96 132 LEU A C 1
ATOM 1038 O O . LEU A 1 132 ? 2.146 -10.406 6.461 1 96 132 LEU A O 1
ATOM 1042 N N . THR A 1 133 ? 0.02 -9.867 6.367 1 93.31 133 THR A N 1
ATOM 1043 C CA . THR A 1 133 ? -0.107 -9.992 7.816 1 93.31 133 THR A CA 1
ATOM 1044 C C . THR A 1 133 ? -0.223 -11.453 8.227 1 93.31 133 THR A C 1
ATOM 1046 O O . THR A 1 133 ? 0.106 -11.812 9.359 1 93.31 133 THR A O 1
ATOM 1049 N N . THR A 1 134 ? -0.678 -12.281 7.352 1 94.38 134 THR A N 1
ATOM 1050 C CA . THR A 1 134 ? -0.868 -13.688 7.668 1 94.38 134 THR A CA 1
ATOM 1051 C C . THR A 1 134 ? 0.436 -14.461 7.496 1 94.38 134 THR A C 1
ATOM 1053 O O . THR A 1 134 ? 0.783 -15.297 8.328 1 94.38 134 THR A O 1
ATOM 1056 N N . TYR A 1 135 ? 1.202 -14.141 6.461 1 96.62 135 TYR A N 1
ATOM 1057 C CA . TYR A 1 135 ? 2.283 -15.047 6.094 1 96.62 135 TYR A CA 1
ATOM 1058 C C . TYR A 1 135 ? 3.635 -14.344 6.184 1 96.62 135 TYR A C 1
ATOM 1060 O O . TYR A 1 135 ? 4.68 -14.992 6.113 1 96.62 135 TYR A O 1
ATOM 1068 N N . CYS A 1 136 ? 3.617 -13.047 6.301 1 95 136 CYS A N 1
ATOM 1069 C CA . CYS A 1 136 ? 4.879 -12.32 6.309 1 95 136 CYS A CA 1
ATOM 1070 C C . CYS A 1 136 ? 5.18 -11.758 7.695 1 95 136 CYS A C 1
ATOM 1072 O O . CYS A 1 136 ? 4.273 -11.281 8.383 1 95 136 CYS A O 1
ATOM 1074 N N . SER A 1 137 ? 6.414 -11.891 8.031 1 94.44 137 SER A N 1
ATOM 1075 C CA . SER A 1 137 ? 6.824 -11.289 9.297 1 94.44 137 SER A CA 1
ATOM 1076 C C . SER A 1 137 ? 7.109 -9.797 9.125 1 94.44 137 SER A C 1
ATOM 1078 O O . SER A 1 137 ? 6.867 -9.008 10.047 1 94.44 137 SER A O 1
ATOM 1080 N N . GLU A 1 138 ? 7.609 -9.5 7.906 1 97.19 138 GLU A N 1
ATOM 1081 C CA . GLU A 1 138 ? 8 -8.102 7.711 1 97.19 138 GLU A CA 1
ATOM 1082 C C . GLU A 1 138 ? 7.996 -7.73 6.23 1 97.19 138 GLU A C 1
ATOM 1084 O O . GLU A 1 138 ? 8.445 -8.508 5.387 1 97.19 138 GLU A O 1
ATOM 1089 N N . LEU A 1 139 ? 7.523 -6.586 5.934 1 97.94 139 LEU A N 1
ATOM 1090 C CA . LEU A 1 139 ? 7.723 -5.895 4.664 1 97.94 139 LEU A CA 1
ATOM 1091 C C . LEU A 1 139 ? 8.648 -4.691 4.84 1 97.94 139 LEU A C 1
ATOM 1093 O O . LEU A 1 139 ? 8.422 -3.855 5.719 1 97.94 139 LEU A O 1
ATOM 1097 N N . ARG A 1 140 ? 9.648 -4.617 3.992 1 97.94 140 ARG A N 1
ATOM 1098 C CA . ARG A 1 140 ? 10.578 -3.494 4.008 1 97.94 140 ARG A CA 1
ATOM 1099 C C . ARG A 1 140 ? 10.688 -2.859 2.623 1 97.94 140 ARG A C 1
ATOM 1101 O O . ARG A 1 140 ? 10.977 -3.547 1.641 1 97.94 140 ARG A O 1
ATOM 1108 N N . ILE A 1 141 ? 10.438 -1.604 2.537 1 97.56 141 ILE A N 1
ATOM 1109 C CA . ILE A 1 141 ? 10.656 -0.819 1.326 1 97.56 141 ILE A CA 1
ATOM 1110 C C . ILE A 1 141 ? 11.781 0.184 1.558 1 97.56 141 ILE A C 1
ATOM 1112 O O . ILE A 1 141 ? 11.617 1.153 2.301 1 97.56 141 ILE A O 1
ATOM 1116 N N . ASP A 1 142 ? 12.852 -0.075 0.925 1 96.75 142 ASP A N 1
ATOM 1117 C CA . ASP A 1 142 ? 14.062 0.73 1.022 1 96.75 142 ASP A CA 1
ATOM 1118 C C . ASP A 1 142 ? 14.195 1.669 -0.174 1 96.75 142 ASP A C 1
ATOM 1120 O O . ASP A 1 142 ? 14.781 1.303 -1.194 1 96.75 142 ASP A O 1
ATOM 1124 N N . SER A 1 143 ? 13.734 2.859 0.027 1 93.31 143 SER A N 1
ATOM 1125 C CA . SER A 1 143 ? 13.695 3.822 -1.069 1 93.31 143 SER A CA 1
ATOM 1126 C C . SER A 1 143 ? 15.094 4.285 -1.449 1 93.31 143 SER A C 1
ATOM 1128 O O . SER A 1 143 ? 15.344 4.652 -2.6 1 93.31 143 SER A O 1
ATOM 1130 N N . SER A 1 144 ? 15.977 4.273 -0.599 1 91.44 144 SER A N 1
ATOM 1131 C CA . SER A 1 144 ? 17.344 4.707 -0.863 1 91.44 144 SER A CA 1
ATOM 1132 C C . SER A 1 144 ? 18.047 3.771 -1.843 1 91.44 144 SER A C 1
ATOM 1134 O O . SER A 1 144 ? 18.859 4.215 -2.662 1 91.44 144 SER A O 1
ATOM 1136 N N . ASN A 1 145 ? 17.688 2.545 -1.775 1 93.12 145 ASN A N 1
ATOM 1137 C CA . ASN A 1 145 ? 18.344 1.555 -2.613 1 93.12 145 ASN A CA 1
ATOM 1138 C C . ASN A 1 145 ? 17.391 0.96 -3.645 1 93.12 145 ASN A C 1
ATOM 1140 O O . ASN A 1 145 ? 17.766 0.058 -4.395 1 93.12 145 ASN A O 1
ATOM 1144 N N . ASN A 1 146 ? 16.203 1.429 -3.664 1 94.25 146 ASN A N 1
ATOM 1145 C CA . ASN A 1 146 ? 15.18 0.957 -4.586 1 94.25 146 ASN A CA 1
ATOM 1146 C C . ASN A 1 146 ? 14.938 -0.543 -4.438 1 94.25 146 ASN A C 1
ATOM 1148 O O . ASN A 1 146 ? 14.883 -1.27 -5.43 1 94.25 146 ASN A O 1
ATOM 1152 N N . LEU A 1 147 ? 14.883 -0.927 -3.18 1 96.69 147 LEU A N 1
ATOM 1153 C CA . LEU A 1 147 ? 14.719 -2.348 -2.887 1 96.69 147 LEU A CA 1
ATOM 1154 C C . LEU A 1 147 ? 13.469 -2.592 -2.049 1 96.69 147 LEU A C 1
ATOM 1156 O O . LEU A 1 147 ? 13.148 -1.797 -1.164 1 96.69 147 LEU A O 1
ATOM 1160 N N . VAL A 1 148 ? 12.852 -3.678 -2.348 1 98.12 148 VAL A N 1
ATOM 1161 C CA . VAL A 1 148 ? 11.734 -4.188 -1.562 1 98.12 148 VAL A CA 1
ATOM 1162 C C . VAL A 1 148 ? 12.055 -5.586 -1.045 1 98.12 148 VAL A C 1
ATOM 1164 O O . VAL A 1 148 ? 12.555 -6.43 -1.792 1 98.12 148 VAL A O 1
ATOM 1167 N N . THR A 1 149 ? 11.781 -5.789 0.229 1 98.12 149 THR A N 1
ATOM 1168 C CA . THR A 1 149 ? 12.008 -7.113 0.795 1 98.12 149 THR A CA 1
ATOM 1169 C C . THR A 1 149 ? 10.828 -7.551 1.653 1 98.12 149 THR A C 1
ATOM 1171 O O . THR A 1 149 ? 10.297 -6.762 2.441 1 98.12 149 THR A O 1
ATOM 1174 N N . ILE A 1 150 ? 10.43 -8.781 1.456 1 98.06 150 ILE A N 1
ATOM 1175 C CA . ILE A 1 150 ? 9.445 -9.422 2.316 1 98.06 150 ILE A CA 1
ATOM 1176 C C . ILE A 1 150 ? 10.078 -10.609 3.029 1 98.06 150 ILE A C 1
ATOM 1178 O O . ILE A 1 150 ? 10.617 -11.516 2.385 1 98.06 150 ILE A O 1
ATOM 1182 N N . SER A 1 151 ? 10.016 -10.578 4.293 1 97.69 151 SER A N 1
ATOM 1183 C CA . SER A 1 151 ? 10.406 -11.742 5.082 1 97.69 151 SER A CA 1
ATOM 1184 C C . SER A 1 151 ? 9.188 -12.586 5.453 1 97.69 151 SER A C 1
ATOM 1186 O O . SER A 1 151 ? 8.203 -12.062 5.977 1 97.69 151 SER A O 1
ATOM 1188 N N . MET A 1 152 ? 9.305 -13.867 5.238 1 95.94 152 MET A N 1
ATOM 1189 C CA . MET A 1 152 ? 8.188 -14.766 5.52 1 95.94 152 MET A CA 1
ATOM 1190 C C . MET A 1 152 ? 8.25 -15.273 6.957 1 95.94 152 MET A C 1
ATOM 1192 O O . MET A 1 152 ? 9.32 -15.32 7.559 1 95.94 152 MET A O 1
ATOM 1196 N N . VAL A 1 153 ? 6.977 -15.602 7.438 1 89.94 153 VAL A N 1
ATOM 1197 C CA . VAL A 1 153 ? 6.93 -16.234 8.75 1 89.94 153 VAL A CA 1
ATOM 1198 C C . VAL A 1 153 ? 7.516 -17.641 8.664 1 89.94 153 VAL A C 1
ATOM 1200 O O . VAL A 1 153 ? 7.273 -18.375 7.691 1 89.94 153 VAL A O 1
ATOM 1203 N N . GLU A 1 154 ? 8.375 -18.062 9.57 1 76.12 154 GLU A N 1
ATOM 1204 C CA . GLU A 1 154 ? 8.984 -19.391 9.594 1 76.12 154 GLU A CA 1
ATOM 1205 C C . GLU A 1 154 ? 8 -20.438 10.109 1 76.12 154 GLU A C 1
ATOM 1207 O O . GLU A 1 154 ? 7.094 -20.125 10.883 1 76.12 154 GLU A O 1
ATOM 1212 N N . MET B 1 1 ? -28.188 -10.023 -0.215 1 21.11 1 MET B N 1
ATOM 1213 C CA . MET B 1 1 ? -26.906 -10.531 -0.708 1 21.11 1 MET B CA 1
ATOM 1214 C C . MET B 1 1 ? -25.891 -9.406 -0.831 1 21.11 1 MET B C 1
ATOM 1216 O O . MET B 1 1 ? -25.906 -8.648 -1.804 1 21.11 1 MET B O 1
ATOM 1220 N N . ASP B 1 2 ? -25.516 -8.562 0.296 1 23.81 2 ASP B N 1
ATOM 1221 C CA . ASP B 1 2 ? -25.406 -7.168 0.719 1 23.81 2 ASP B CA 1
ATOM 1222 C C . ASP B 1 2 ? -24.172 -6.508 0.125 1 23.81 2 ASP B C 1
ATOM 1224 O O . ASP B 1 2 ? -23.266 -7.195 -0.353 1 23.81 2 ASP B O 1
ATOM 1228 N N . GLU B 1 3 ? -23.922 -5.172 0.517 1 29.89 3 GLU B N 1
ATOM 1229 C CA . GLU B 1 3 ? -22.984 -4.07 0.29 1 29.89 3 GLU B CA 1
ATOM 1230 C C . GLU B 1 3 ? -21.547 -4.547 0.378 1 29.89 3 GLU B C 1
ATOM 1232 O O . GLU B 1 3 ? -20.609 -3.742 0.308 1 29.89 3 GLU B O 1
ATOM 1237 N N . MET B 1 4 ? -21.266 -5.703 0.859 1 30.89 4 MET B N 1
ATOM 1238 C CA . MET B 1 4 ? -19.969 -6.363 1.014 1 30.89 4 MET B CA 1
ATOM 1239 C C . MET B 1 4 ? -19.344 -6.652 -0.346 1 30.89 4 MET B C 1
ATOM 1241 O O . MET B 1 4 ? -18.266 -7.234 -0.422 1 30.89 4 MET B O 1
ATOM 1245 N N . THR B 1 5 ? -20.188 -6.812 -1.353 1 33.66 5 THR B N 1
ATOM 1246 C CA . THR B 1 5 ? -19.734 -7.371 -2.617 1 33.66 5 THR B CA 1
ATOM 1247 C C . THR B 1 5 ? -18.562 -6.559 -3.174 1 33.66 5 THR B C 1
ATOM 1249 O O . THR B 1 5 ? -17.5 -7.105 -3.471 1 33.66 5 THR B O 1
ATOM 1252 N N . ALA B 1 6 ? -18.938 -5.703 -4.215 1 34.47 6 ALA B N 1
ATOM 1253 C CA . ALA B 1 6 ? -17.984 -4.852 -4.918 1 34.47 6 ALA B CA 1
ATOM 1254 C C . ALA B 1 6 ? -17.266 -3.922 -3.951 1 34.47 6 ALA B C 1
ATOM 1256 O O . ALA B 1 6 ? -16.094 -3.598 -4.148 1 34.47 6 ALA B O 1
ATOM 1257 N N . SER B 1 7 ? -17.938 -3.24 -3.041 1 35.59 7 SER B N 1
ATOM 1258 C CA . SER B 1 7 ? -17.641 -2.387 -1.895 1 35.59 7 SER B CA 1
ATOM 1259 C C . SER B 1 7 ? -16.766 -3.111 -0.878 1 35.59 7 SER B C 1
ATOM 1261 O O . SER B 1 7 ? -16.266 -2.496 0.063 1 35.59 7 SER B O 1
ATOM 1263 N N . GLY B 1 8 ? -17.016 -4.348 -0.657 1 38.91 8 GLY B N 1
ATOM 1264 C CA . GLY B 1 8 ? -16.438 -5.219 0.349 1 38.91 8 GLY B CA 1
ATOM 1265 C C . GLY B 1 8 ? -14.922 -5.23 0.32 1 38.91 8 GLY B C 1
ATOM 1266 O O . GLY B 1 8 ? -14.281 -5.785 1.217 1 38.91 8 GLY B O 1
ATOM 1267 N N . PHE B 1 9 ? -14.508 -5.406 -0.957 1 40.09 9 PHE B N 1
ATOM 1268 C CA . PHE B 1 9 ? -13.094 -5.656 -1.22 1 40.09 9 PHE B CA 1
ATOM 1269 C C . PHE B 1 9 ? -12.234 -4.547 -0.628 1 40.09 9 PHE B C 1
ATOM 1271 O O . PHE B 1 9 ? -11.195 -4.82 -0.024 1 40.09 9 PHE B O 1
ATOM 1278 N N . TYR B 1 10 ? -12.57 -3.293 -1.32 1 48.19 10 TYR B N 1
ATOM 1279 C CA . TYR B 1 10 ? -11.945 -2.111 -0.737 1 48.19 10 TYR B CA 1
ATOM 1280 C C . TYR B 1 10 ? -12.594 -1.753 0.595 1 48.19 10 TYR B C 1
ATOM 1282 O O . TYR B 1 10 ? -13.578 -1.018 0.632 1 48.19 10 TYR B O 1
ATOM 1290 N N . GLY B 1 11 ? -13.328 -2.838 1.218 1 50.97 11 GLY B N 1
ATOM 1291 C CA . GLY B 1 11 ? -14.266 -3.057 2.305 1 50.97 11 GLY B CA 1
ATOM 1292 C C . GLY B 1 11 ? -14.25 -1.95 3.344 1 50.97 11 GLY B C 1
ATOM 1293 O O . GLY B 1 11 ? -14.648 -0.819 3.061 1 50.97 11 GLY B O 1
ATOM 1294 N N . TYR B 1 12 ? -13.688 -2.168 4.375 1 57.47 12 TYR B N 1
ATOM 1295 C CA . TYR B 1 12 ? -13.758 -1.407 5.617 1 57.47 12 TYR B CA 1
ATOM 1296 C C . TYR B 1 12 ? -13.016 -0.081 5.488 1 57.47 12 TYR B C 1
ATOM 1298 O O . TYR B 1 12 ? -11.828 -0.057 5.176 1 57.47 12 TYR B O 1
ATOM 1306 N N . SER B 1 13 ? -13.898 0.862 5.273 1 77 13 SER B N 1
ATOM 1307 C CA . SER B 1 13 ? -13.328 2.205 5.324 1 77 13 SER B CA 1
ATOM 1308 C C . SER B 1 13 ? -13.203 2.697 6.766 1 77 13 SER B C 1
ATOM 1310 O O . SER B 1 13 ? -14.141 2.557 7.559 1 77 13 SER B O 1
ATOM 1312 N N . ILE B 1 14 ? -12.086 3.1 7.086 1 85.69 14 ILE B N 1
ATOM 1313 C CA . ILE B 1 14 ? -11.867 3.709 8.398 1 85.69 14 ILE B CA 1
ATOM 1314 C C . ILE B 1 14 ? -12.664 5.008 8.492 1 85.69 14 ILE B C 1
ATOM 1316 O O . ILE B 1 14 ? -12.617 5.844 7.59 1 85.69 14 ILE B O 1
ATOM 1320 N N . ARG B 1 15 ? -13.461 5.062 9.555 1 87.12 15 ARG B N 1
ATOM 1321 C CA . ARG B 1 15 ? -14.266 6.258 9.773 1 87.12 15 ARG B CA 1
ATOM 1322 C C . ARG B 1 15 ? -13.516 7.277 10.625 1 87.12 15 ARG B C 1
ATOM 1324 O O . ARG B 1 15 ? -12.609 6.914 11.375 1 87.12 15 ARG B O 1
ATOM 1331 N N . SER B 1 16 ? -13.961 8.492 10.453 1 92.25 16 SER B N 1
ATOM 1332 C CA . SER B 1 16 ? -13.375 9.57 11.234 1 92.25 16 SER B CA 1
ATOM 1333 C C . SER B 1 16 ? -13.391 9.25 12.727 1 92.25 16 SER B C 1
ATOM 1335 O O . SER B 1 16 ? -12.398 9.477 13.422 1 92.25 16 SER B O 1
ATOM 1337 N N . LYS B 1 17 ? -14.445 8.758 13.227 1 94.12 17 LYS B N 1
ATOM 1338 C CA . LYS B 1 17 ? -14.57 8.445 14.648 1 94.12 17 LYS B CA 1
ATOM 1339 C C . LYS B 1 17 ? -13.477 7.484 15.102 1 94.12 17 LYS B C 1
ATOM 1341 O O . LYS B 1 17 ? -12.969 7.59 16.219 1 94.12 17 LYS B O 1
ATOM 1346 N N . GLU B 1 18 ? -13.164 6.535 14.305 1 95 18 GLU B N 1
ATOM 1347 C CA . GLU B 1 18 ? -12.109 5.582 14.633 1 95 18 GLU B CA 1
ATOM 1348 C C . GLU B 1 18 ? -10.75 6.273 14.727 1 95 18 GLU B C 1
ATOM 1350 O O . GLU B 1 18 ? -9.914 5.906 15.562 1 95 18 GLU B O 1
ATOM 1355 N N . LEU B 1 19 ? -10.523 7.262 13.867 1 96.75 19 LEU B N 1
ATOM 1356 C CA . LEU B 1 19 ? -9.281 8.016 13.93 1 96.75 19 LEU B CA 1
ATOM 1357 C C . LEU B 1 19 ? -9.172 8.781 15.242 1 96.75 19 LEU B C 1
ATOM 1359 O O . LEU B 1 19 ? -8.109 8.781 15.875 1 96.75 19 LEU B O 1
ATOM 1363 N N . HIS B 1 20 ? -10.219 9.375 15.641 1 98 20 HIS B N 1
ATOM 1364 C CA . HIS B 1 20 ? -10.227 10.188 16.844 1 98 20 HIS B CA 1
ATOM 1365 C C . HIS B 1 20 ? -10.141 9.32 18.094 1 98 20 HIS B C 1
ATOM 1367 O O . HIS B 1 20 ? -9.602 9.75 19.125 1 98 20 HIS B O 1
ATOM 1373 N N . ASN B 1 21 ? -10.625 8.148 18.062 1 97.44 21 ASN B N 1
ATOM 1374 C CA . ASN B 1 21 ? -10.727 7.336 19.266 1 97.44 21 ASN B CA 1
ATOM 1375 C C . ASN B 1 21 ? -9.742 6.168 19.25 1 97.44 21 ASN B C 1
ATOM 1377 O O . ASN B 1 21 ? -8.633 6.277 19.781 1 97.44 21 ASN B O 1
ATOM 1381 N N . GLU B 1 22 ? -10.023 5.066 18.531 1 96.88 22 GLU B N 1
ATOM 1382 C CA . GLU B 1 22 ? -9.242 3.83 18.594 1 96.88 22 GLU B CA 1
ATOM 1383 C C . GLU B 1 22 ? -7.824 4.047 18.078 1 96.88 22 GLU B C 1
ATOM 1385 O O . GLU B 1 22 ? -6.859 3.607 18.719 1 96.88 22 GLU B O 1
ATOM 1390 N N . VAL B 1 23 ? -7.723 4.723 17.016 1 97.31 23 VAL B N 1
ATOM 1391 C CA . VAL B 1 23 ? -6.406 4.926 16.438 1 97.31 23 VAL B CA 1
ATOM 1392 C C . VAL B 1 23 ? -5.582 5.863 17.312 1 97.31 23 VAL B C 1
ATOM 1394 O O . VAL B 1 23 ? -4.422 5.582 17.609 1 97.31 23 VAL B O 1
ATOM 1397 N N . SER B 1 24 ? -6.172 6.93 17.719 1 98.25 24 SER B N 1
ATOM 1398 C CA . SER B 1 24 ? -5.492 7.879 18.594 1 98.25 24 SER B CA 1
ATOM 1399 C C . SER B 1 24 ? -5.012 7.199 19.875 1 98.25 24 SER B C 1
ATOM 1401 O O . SER B 1 24 ? -3.889 7.438 20.312 1 98.25 24 SER B O 1
ATOM 1403 N N . LYS B 1 25 ? -5.832 6.426 20.422 1 97.94 25 LYS B N 1
ATOM 1404 C CA . LYS B 1 25 ? -5.473 5.707 21.641 1 97.94 25 LYS B CA 1
ATOM 1405 C C . LYS B 1 25 ? -4.301 4.762 21.406 1 97.94 25 LYS B C 1
ATOM 1407 O O . LYS B 1 25 ? -3.346 4.73 22.188 1 97.94 25 LYS B O 1
ATOM 1412 N N . SER B 1 26 ? -4.359 4.027 20.359 1 96.94 26 SER B N 1
ATOM 1413 C CA . SER B 1 26 ? -3.33 3.043 20.047 1 96.94 26 SER B CA 1
ATOM 1414 C C . SER B 1 26 ? -1.993 3.715 19.75 1 96.94 26 SER B C 1
ATOM 1416 O O . SER B 1 26 ? -0.937 3.203 20.125 1 96.94 26 SER B O 1
ATOM 1418 N N . LEU B 1 27 ? -2.084 4.832 19.062 1 97.5 27 LEU B N 1
ATOM 1419 C CA . LEU B 1 27 ? -0.874 5.555 18.688 1 97.5 27 LEU B CA 1
ATOM 1420 C C . LEU B 1 27 ? -0.384 6.438 19.828 1 97.5 27 LEU B C 1
ATOM 1422 O O . LEU B 1 27 ? 0.745 6.934 19.797 1 97.5 27 LEU B O 1
ATOM 1426 N N . LYS B 1 28 ? -1.227 6.695 20.766 1 97.19 28 LYS B N 1
ATOM 1427 C CA . LYS B 1 28 ? -0.973 7.598 21.875 1 97.19 28 LYS B CA 1
ATOM 1428 C C . LYS B 1 28 ? -0.754 9.023 21.391 1 97.19 28 LYS B C 1
ATOM 1430 O O . LYS B 1 28 ? 0.096 9.742 21.922 1 97.19 28 LYS B O 1
ATOM 1435 N N . VAL B 1 29 ? -1.341 9.359 20.359 1 97.81 29 VAL B N 1
ATOM 1436 C CA . VAL B 1 29 ? -1.38 10.695 19.781 1 97.81 29 VAL B CA 1
ATOM 1437 C C . VAL B 1 29 ? -2.816 11.055 19.406 1 97.81 29 VAL B C 1
ATOM 1439 O O . VAL B 1 29 ? -3.471 10.328 18.656 1 97.81 29 VAL B O 1
ATOM 1442 N N . GLU B 1 30 ? -3.318 12.125 19.906 1 98.25 30 GLU B N 1
ATOM 1443 C CA . GLU B 1 30 ? -4.688 12.539 19.625 1 98.25 30 GLU B CA 1
ATOM 1444 C C . GLU B 1 30 ? -4.801 13.141 18.219 1 98.25 30 GLU B C 1
ATOM 1446 O O . GLU B 1 30 ? -4.102 14.102 17.891 1 98.25 30 GLU B O 1
ATOM 1451 N N . TYR B 1 31 ? -5.703 12.609 17.422 1 98.38 31 TYR B N 1
ATOM 1452 C CA . TYR B 1 31 ? -5.965 13.07 16.062 1 98.38 31 TYR B CA 1
ATOM 1453 C C . TYR B 1 31 ? -6.434 14.516 16.047 1 98.38 31 TYR B C 1
ATOM 1455 O O . TYR B 1 31 ? -7.32 14.891 16.812 1 98.38 31 TYR B O 1
ATOM 1463 N N . LEU B 1 32 ? -5.703 15.375 15.266 1 98.38 32 LEU B N 1
ATOM 1464 C CA . LEU B 1 32 ? -6.004 16.781 14.992 1 98.38 32 LEU B CA 1
ATOM 1465 C C . LEU B 1 32 ? -5.75 17.641 16.234 1 98.38 32 LEU B C 1
ATOM 1467 O O . LEU B 1 32 ? -6.176 18.797 16.281 1 98.38 32 LEU B O 1
ATOM 1471 N N . SER B 1 33 ? -5.07 17.094 17.219 1 98.25 33 SER B N 1
ATOM 1472 C CA . SER B 1 33 ? -4.559 17.922 18.312 1 98.25 33 SER B CA 1
ATOM 1473 C C . SER B 1 33 ? -3.387 18.781 17.844 1 98.25 33 SER B C 1
ATOM 1475 O O . SER B 1 33 ? -2.738 18.453 16.844 1 98.25 33 SER B O 1
ATOM 1477 N N . ASP B 1 34 ? -3.16 19.781 18.578 1 97.38 34 ASP B N 1
ATOM 1478 C CA . ASP B 1 34 ? -1.978 20.594 18.297 1 97.38 34 ASP B CA 1
ATOM 1479 C C . ASP B 1 34 ? -0.698 19.797 18.531 1 97.38 34 ASP B C 1
ATOM 1481 O O . ASP B 1 34 ? -0.603 19.031 19.484 1 97.38 34 ASP B O 1
ATOM 1485 N N . SER B 1 35 ? 0.176 19.938 17.562 1 96.88 35 SER B N 1
ATOM 1486 C CA . SER B 1 35 ? 1.456 19.25 17.688 1 96.88 35 SER B CA 1
ATOM 1487 C C . SER B 1 35 ? 2.527 20.188 18.25 1 96.88 35 SER B C 1
ATOM 1489 O O . SER B 1 35 ? 2.631 21.344 17.844 1 96.88 35 SER B O 1
ATOM 1491 N N . HIS B 1 36 ? 3.357 19.625 19.109 1 91.56 36 HIS B N 1
ATOM 1492 C CA . HIS B 1 36 ? 4.43 20.406 19.719 1 91.56 36 HIS B CA 1
ATOM 1493 C C . HIS B 1 36 ? 5.715 20.312 18.906 1 91.56 36 HIS B C 1
ATOM 1495 O O . HIS B 1 36 ? 6.691 21.016 19.172 1 91.56 36 HIS B O 1
ATOM 1501 N N . THR B 1 37 ? 5.734 19.422 17.969 1 93.06 37 THR B N 1
ATOM 1502 C CA . THR B 1 37 ? 6.863 19.266 17.062 1 93.06 37 THR B CA 1
ATOM 1503 C C . THR B 1 37 ? 6.406 19.391 15.609 1 93.06 37 THR B C 1
ATOM 1505 O O . THR B 1 37 ? 5.227 19.203 15.305 1 93.06 37 THR B O 1
ATOM 1508 N N . ASN B 1 38 ? 7.398 19.797 14.867 1 93.88 38 ASN B N 1
ATOM 1509 C CA . ASN B 1 38 ? 7.074 19.891 13.445 1 93.88 38 ASN B CA 1
ATOM 1510 C C . ASN B 1 38 ? 7.707 18.75 12.656 1 93.88 38 ASN B C 1
ATOM 1512 O O . ASN B 1 38 ? 7.402 18.562 11.469 1 93.88 38 ASN B O 1
ATOM 1516 N N . GLU B 1 39 ? 8.578 18.031 13.297 1 95.44 39 GLU B N 1
ATOM 1517 C CA . GLU B 1 39 ? 9.266 16.969 12.578 1 95.44 39 GLU B CA 1
ATOM 1518 C C . GLU B 1 39 ? 9.68 15.844 13.531 1 95.44 39 GLU B C 1
ATOM 1520 O O . GLU B 1 39 ? 10.062 16.109 14.672 1 95.44 39 GLU B O 1
ATOM 1525 N N . VAL B 1 40 ? 9.523 14.68 13.047 1 93.75 40 VAL B N 1
ATOM 1526 C CA . VAL B 1 40 ? 10.031 13.508 13.75 1 93.75 40 VAL B CA 1
ATOM 1527 C C . VAL B 1 40 ? 10.93 12.695 12.82 1 93.75 40 VAL B C 1
ATOM 1529 O O . VAL B 1 40 ? 10.633 12.547 11.633 1 93.75 40 VAL B O 1
ATOM 1532 N N . LYS B 1 41 ? 12 12.18 13.289 1 93.38 41 LYS B N 1
ATOM 1533 C CA . LYS B 1 41 ? 12.969 11.445 12.484 1 93.38 41 LYS B CA 1
ATOM 1534 C C . LYS B 1 41 ? 12.477 10.039 12.18 1 93.38 41 LYS B C 1
ATOM 1536 O O . LYS B 1 41 ? 12.727 9.5 11.094 1 93.38 41 LYS B O 1
ATOM 1541 N N . GLN B 1 42 ? 11.891 9.508 13.156 1 96.06 42 GLN B N 1
ATOM 1542 C CA . GLN B 1 42 ? 11.281 8.188 13.008 1 96.06 42 GLN B CA 1
ATOM 1543 C C . GLN B 1 42 ? 9.781 8.242 13.297 1 96.06 42 GLN B C 1
ATOM 1545 O O . GLN B 1 42 ? 9.375 8.562 14.414 1 96.06 42 GLN B O 1
ATOM 1550 N N . VAL B 1 43 ? 9.055 7.922 12.266 1 96.75 43 VAL B N 1
ATOM 1551 C CA . VAL B 1 43 ? 7.602 7.902 12.398 1 96.75 43 VAL B CA 1
ATOM 1552 C C . VAL B 1 43 ? 7.137 6.5 12.781 1 96.75 43 VAL B C 1
ATOM 1554 O O . VAL B 1 43 ? 7.48 5.52 12.117 1 96.75 43 VAL B O 1
ATOM 1557 N N . ASN B 1 44 ? 6.406 6.453 13.836 1 95.88 44 ASN B N 1
ATOM 1558 C CA . ASN B 1 44 ? 5.875 5.176 14.289 1 95.88 44 ASN B CA 1
ATOM 1559 C C . ASN B 1 44 ? 4.379 5.059 14.023 1 95.88 44 ASN B C 1
ATOM 1561 O O . ASN B 1 44 ? 3.67 6.066 13.984 1 95.88 44 ASN B O 1
ATOM 1565 N N . GLY B 1 45 ? 3.994 3.844 13.781 1 98.25 45 GLY B N 1
ATOM 1566 C CA . GLY B 1 45 ? 2.592 3.572 13.508 1 98.25 45 GLY B CA 1
ATOM 1567 C C . GLY B 1 45 ? 2.16 2.182 13.938 1 98.25 45 GLY B C 1
ATOM 1568 O O . GLY B 1 45 ? 2.873 1.505 14.68 1 98.25 45 GLY B O 1
ATOM 1569 N N . ILE B 1 46 ? 0.932 1.869 13.562 1 97.75 46 ILE B N 1
ATOM 1570 C CA . ILE B 1 46 ? 0.298 0.612 13.945 1 97.75 46 ILE B CA 1
ATOM 1571 C C . ILE B 1 46 ? -0.373 -0.018 12.727 1 97.75 46 ILE B C 1
ATOM 1573 O O . ILE B 1 46 ? -0.576 0.647 11.711 1 97.75 46 ILE B O 1
ATOM 1577 N N . ILE B 1 47 ? -0.625 -1.284 12.836 1 96.44 47 ILE B N 1
ATOM 1578 C CA . ILE B 1 47 ? -1.534 -1.982 11.93 1 96.44 47 ILE B CA 1
ATOM 1579 C C . ILE B 1 47 ? -2.928 -2.047 12.555 1 96.44 47 ILE B C 1
ATOM 1581 O O . ILE B 1 47 ? -3.111 -2.621 13.625 1 96.44 47 ILE B O 1
ATOM 1585 N N . PHE B 1 48 ? -3.914 -1.567 11.812 1 94.06 48 PHE B N 1
ATOM 1586 C CA . PHE B 1 48 ? -5.184 -1.291 12.477 1 94.06 48 PHE B CA 1
ATOM 1587 C C . PHE B 1 48 ? -6.34 -1.934 11.719 1 94.06 48 PHE B C 1
ATOM 1589 O O . PHE B 1 48 ? -6.379 -1.899 10.484 1 94.06 48 PHE B O 1
ATOM 1596 N N . GLY B 1 49 ? -7.258 -2.463 12.469 1 88.12 49 GLY B N 1
ATOM 1597 C CA . GLY B 1 49 ? -8.594 -2.773 11.992 1 88.12 49 GLY B CA 1
ATOM 1598 C C . GLY B 1 49 ? -8.68 -4.113 11.281 1 88.12 49 GLY B C 1
ATOM 1599 O O . GLY B 1 49 ? -7.664 -4.789 11.094 1 88.12 49 GLY B O 1
ATOM 1600 N N . PRO B 1 50 ? -9.898 -4.367 10.938 1 82.25 50 PRO B N 1
ATOM 1601 C CA . PRO B 1 50 ? -10.156 -5.668 10.312 1 82.25 50 PRO B CA 1
ATOM 1602 C C . PRO B 1 50 ? -9.531 -5.797 8.93 1 82.25 50 PRO B C 1
ATOM 1604 O O . PRO B 1 50 ? -9.289 -6.914 8.461 1 82.25 50 PRO B O 1
ATOM 1607 N N . THR B 1 51 ? -9.266 -4.664 8.281 1 82.5 51 THR B N 1
ATOM 1608 C CA . THR B 1 51 ? -8.672 -4.723 6.953 1 82.5 51 THR B CA 1
ATOM 1609 C C . THR B 1 51 ? -7.176 -4.438 7.012 1 82.5 51 THR B C 1
ATOM 1611 O O . THR B 1 51 ? -6.543 -4.195 5.98 1 82.5 51 THR B O 1
ATOM 1614 N N . ILE B 1 52 ? -6.703 -4.375 8.156 1 89.31 52 ILE B N 1
ATOM 1615 C CA . ILE B 1 52 ? -5.262 -4.387 8.398 1 89.31 52 ILE B CA 1
ATOM 1616 C C . ILE B 1 52 ? -4.613 -3.199 7.691 1 89.31 52 ILE B C 1
ATOM 1618 O O . ILE B 1 52 ? -3.797 -3.383 6.785 1 89.31 52 ILE B O 1
ATOM 1622 N N . LYS B 1 53 ? -4.898 -2.09 8.164 1 93.12 53 LYS B N 1
ATOM 1623 C CA . LYS B 1 53 ? -4.363 -0.875 7.562 1 93.12 53 LYS B CA 1
ATOM 1624 C C . LYS B 1 53 ? -3.15 -0.366 8.336 1 93.12 53 LYS B C 1
ATOM 1626 O O . LYS B 1 53 ? -3.211 -0.205 9.562 1 93.12 53 LYS B O 1
ATOM 1631 N N . PRO B 1 54 ? -2.033 -0.119 7.637 1 97 54 PRO B N 1
ATOM 1632 C CA . PRO B 1 54 ? -0.927 0.584 8.289 1 97 54 PRO B CA 1
ATOM 1633 C C . PRO B 1 54 ? -1.209 2.072 8.492 1 97 54 PRO B C 1
ATOM 1635 O O . PRO B 1 54 ? -1.457 2.791 7.52 1 97 54 PRO B O 1
ATOM 1638 N N . ILE B 1 55 ? -1.172 2.475 9.758 1 97.81 55 ILE B N 1
ATOM 1639 C CA . ILE B 1 55 ? -1.487 3.863 10.078 1 97.81 55 ILE B CA 1
ATOM 1640 C C . ILE B 1 55 ? -0.342 4.48 10.875 1 97.81 55 ILE B C 1
ATOM 1642 O O . ILE B 1 55 ? 0.206 3.848 11.781 1 97.81 55 ILE B O 1
ATOM 1646 N N . VAL B 1 56 ? 0.022 5.699 10.477 1 98.56 56 VAL B N 1
ATOM 1647 C CA . VAL B 1 56 ? 1.034 6.457 11.203 1 98.56 56 VAL B CA 1
ATOM 1648 C C . VAL B 1 56 ? 0.489 7.84 11.562 1 98.56 56 VAL B C 1
ATOM 1650 O O . VAL B 1 56 ? -0.534 8.266 11.023 1 98.56 56 VAL B O 1
ATOM 1653 N N . SER B 1 57 ? 1.156 8.469 12.516 1 98.31 57 SER B N 1
ATOM 1654 C CA . SER B 1 57 ? 0.859 9.859 12.859 1 98.31 57 SER B CA 1
ATOM 1655 C C . SER B 1 57 ? 2.031 10.773 12.523 1 98.31 57 SER B C 1
ATOM 1657 O O . SER B 1 57 ? 3.18 10.469 12.844 1 98.31 57 SER B O 1
ATOM 1659 N N . MET B 1 58 ? 1.677 11.844 11.836 1 98.38 58 MET B N 1
ATOM 1660 C CA . MET B 1 58 ? 2.709 12.828 11.516 1 98.38 58 MET B CA 1
ATOM 1661 C C . MET B 1 58 ? 2.201 14.242 11.742 1 98.38 58 MET B C 1
ATOM 1663 O O . MET B 1 58 ? 1.013 14.516 11.562 1 98.38 58 MET B O 1
ATOM 1667 N N . PRO B 1 59 ? 3.105 15.133 12.141 1 98.62 59 PRO B N 1
ATOM 1668 C CA . PRO B 1 59 ? 2.703 16.547 12.18 1 98.62 59 PRO B CA 1
ATOM 1669 C C . PRO B 1 59 ? 2.5 17.125 10.781 1 98.62 59 PRO B C 1
ATOM 1671 O O . PRO B 1 59 ? 3.289 16.859 9.875 1 98.62 59 PRO B O 1
ATOM 1674 N N . VAL B 1 60 ? 1.472 17.891 10.672 1 98.62 60 VAL B N 1
ATOM 1675 C CA . VAL B 1 60 ? 1.169 18.609 9.43 1 98.62 60 VAL B CA 1
ATOM 1676 C C . VAL B 1 60 ? 1.02 20.094 9.719 1 98.62 60 VAL B C 1
ATOM 1678 O O . VAL B 1 60 ? 0.344 20.484 10.672 1 98.62 60 VAL B O 1
ATOM 1681 N N . THR B 1 61 ? 1.658 20.875 8.914 1 98.25 61 THR B N 1
ATOM 1682 C CA . THR B 1 61 ? 1.571 22.312 9.07 1 98.25 61 THR B CA 1
ATOM 1683 C C . THR B 1 61 ? 0.902 22.953 7.855 1 98.25 61 THR B C 1
ATOM 1685 O O . THR B 1 61 ? 1.332 22.75 6.719 1 98.25 61 THR B O 1
ATOM 1688 N N . ILE B 1 62 ? -0.126 23.594 8.086 1 95.5 62 ILE B N 1
ATOM 1689 C CA . ILE B 1 62 ? -0.811 24.438 7.113 1 95.5 62 ILE B CA 1
ATOM 1690 C C . ILE B 1 62 ? -1.079 25.812 7.723 1 95.5 62 ILE B C 1
ATOM 1692 O O . ILE B 1 62 ? -1.559 25.906 8.859 1 95.5 62 ILE B O 1
ATOM 1696 N N . ASN B 1 63 ? -0.743 26.828 7.012 1 91.88 63 ASN B N 1
ATOM 1697 C CA . ASN B 1 63 ? -0.971 28.203 7.461 1 91.88 63 ASN B CA 1
ATOM 1698 C C . ASN B 1 63 ? -0.4 28.438 8.852 1 91.88 63 ASN B C 1
ATOM 1700 O O . ASN B 1 63 ? -1.099 28.922 9.742 1 91.88 63 ASN B O 1
ATOM 1704 N N . GLN B 1 64 ? 0.748 27.938 9.148 1 92.25 64 GLN B N 1
ATOM 1705 C CA . GLN B 1 64 ? 1.556 28.188 10.336 1 92.25 64 GLN B CA 1
ATOM 1706 C C . GLN B 1 64 ? 0.984 27.469 11.555 1 92.25 64 GLN B C 1
ATOM 1708 O O . GLN B 1 64 ? 1.438 27.672 12.68 1 92.25 64 GLN B O 1
ATOM 1713 N N . THR B 1 65 ? -0.003 26.672 11.391 1 96.31 65 THR B N 1
ATOM 1714 C CA . THR B 1 65 ? -0.537 25.812 12.445 1 96.31 65 THR B CA 1
ATOM 1715 C C . THR B 1 65 ? -0.126 24.359 12.219 1 96.31 65 THR B C 1
ATOM 1717 O O . THR B 1 65 ? -0.181 23.859 11.086 1 96.31 65 THR B O 1
ATOM 1720 N N . THR B 1 66 ? 0.302 23.781 13.328 1 98.25 66 THR B N 1
ATOM 1721 C CA . THR B 1 66 ? 0.735 22.391 13.211 1 98.25 66 THR B CA 1
ATOM 1722 C C . THR B 1 66 ? -0.162 21.484 14.039 1 98.25 66 THR B C 1
ATOM 1724 O O . THR B 1 66 ? -0.392 21.734 15.227 1 98.25 66 THR B O 1
ATOM 1727 N N . LYS B 1 67 ? -0.667 20.438 13.383 1 98.5 67 LYS B N 1
ATOM 1728 C CA . LYS B 1 67 ? -1.508 19.453 14.062 1 98.5 67 LYS B CA 1
ATOM 1729 C C . LYS B 1 67 ? -1.046 18.031 13.75 1 98.5 67 LYS B C 1
ATOM 1731 O O . LYS B 1 67 ? -0.372 17.781 12.75 1 98.5 67 LYS B O 1
ATOM 1736 N N . ASN B 1 68 ? -1.39 17.109 14.664 1 98.56 68 ASN B N 1
ATOM 1737 C CA . ASN B 1 68 ? -1.142 15.695 14.438 1 98.56 68 ASN B CA 1
ATOM 1738 C C . ASN B 1 68 ? -2.207 15.078 13.539 1 98.56 68 ASN B C 1
ATOM 1740 O O . ASN B 1 68 ? -3.4 15.148 13.844 1 98.56 68 ASN B O 1
ATOM 1744 N N . VAL B 1 69 ? -1.755 14.492 12.461 1 98.69 69 VAL B N 1
ATOM 1745 C CA . VAL B 1 69 ? -2.676 13.883 11.516 1 98.69 69 VAL B CA 1
ATOM 1746 C C . VAL B 1 69 ? -2.336 12.406 11.336 1 98.69 69 VAL B C 1
ATOM 1748 O O . VAL B 1 69 ? -1.161 12.039 11.234 1 98.69 69 VAL B O 1
ATOM 1751 N N . HIS B 1 70 ? -3.336 11.578 11.383 1 98.5 70 HIS B N 1
ATOM 1752 C CA . HIS B 1 70 ? -3.172 10.148 11.133 1 98.5 70 HIS B CA 1
ATOM 1753 C C . HIS B 1 70 ? -3.307 9.828 9.648 1 98.5 70 HIS B C 1
ATOM 1755 O O . HIS B 1 70 ? -4.289 10.219 9.016 1 98.5 70 HIS B O 1
ATOM 1761 N N . PHE B 1 71 ? -2.287 9.172 9.117 1 98.25 71 PHE B N 1
ATOM 1762 C CA . PHE B 1 71 ? -2.246 8.812 7.707 1 98.25 71 PHE B CA 1
ATOM 1763 C C . PHE B 1 71 ? -2.273 7.297 7.539 1 98.25 71 PHE B C 1
ATOM 1765 O O . PHE B 1 71 ? -1.618 6.57 8.289 1 98.25 71 PHE B O 1
ATOM 1772 N N . ILE B 1 72 ? -3.059 6.809 6.586 1 96.62 72 ILE B N 1
ATOM 1773 C CA . ILE B 1 72 ? -2.91 5.445 6.098 1 96.62 72 ILE B CA 1
ATOM 1774 C C . ILE B 1 72 ? -1.817 5.395 5.031 1 96.62 72 ILE B C 1
ATOM 1776 O O . ILE B 1 72 ? -1.768 6.25 4.145 1 96.62 72 ILE B O 1
ATOM 1780 N N . ILE B 1 73 ? -0.899 4.441 5.137 1 96.88 73 ILE B N 1
ATOM 1781 C CA . ILE B 1 73 ? 0.107 4.227 4.102 1 96.88 73 ILE B CA 1
ATOM 1782 C C . ILE B 1 73 ? -0.478 3.367 2.984 1 96.88 73 ILE B C 1
ATOM 1784 O O . ILE B 1 73 ? -0.878 2.225 3.215 1 96.88 73 ILE B O 1
ATOM 1788 N N . VAL B 1 74 ? -0.526 3.932 1.812 1 93.06 74 VAL B N 1
ATOM 1789 C CA . VAL B 1 74 ? -1.078 3.203 0.674 1 93.06 74 VAL B CA 1
ATOM 1790 C C . VAL B 1 74 ? -0.058 3.168 -0.462 1 93.06 74 VAL B C 1
ATOM 1792 O O . VAL B 1 74 ? 0.04 4.113 -1.246 1 93.06 74 VAL B O 1
ATOM 1795 N N . THR B 1 75 ? 0.582 2.059 -0.648 1 92.56 75 THR B N 1
ATOM 1796 C CA . THR B 1 75 ? 1.633 1.932 -1.651 1 92.56 75 THR B CA 1
ATOM 1797 C C . THR B 1 75 ? 1.034 1.747 -3.043 1 92.56 75 THR B C 1
ATOM 1799 O O . THR B 1 75 ? 1.759 1.729 -4.039 1 92.56 75 THR B O 1
ATOM 1802 N N . GLY B 1 76 ? -0.214 1.744 -3.176 1 85.31 76 GLY B N 1
ATOM 1803 C CA . GLY B 1 76 ? -0.887 1.641 -4.461 1 85.31 76 GLY B CA 1
ATOM 1804 C C . GLY B 1 76 ? -1.197 2.988 -5.082 1 85.31 76 GLY B C 1
ATOM 1805 O O . GLY B 1 76 ? -1.6 3.064 -6.246 1 85.31 76 GLY B O 1
ATOM 1806 N N . THR B 1 77 ? -0.961 3.955 -4.348 1 88.69 77 THR B N 1
ATOM 1807 C CA . THR B 1 77 ? -1.225 5.289 -4.875 1 88.69 77 THR B CA 1
ATOM 1808 C C . THR B 1 77 ? 0.043 6.137 -4.855 1 88.69 77 THR B C 1
ATOM 1810 O O . THR B 1 77 ? 0.879 5.992 -3.963 1 88.69 77 THR B O 1
ATOM 1813 N N . PHE B 1 78 ? 0.106 7.031 -5.836 1 91.81 78 PHE B N 1
ATOM 1814 C CA . PHE B 1 78 ? 1.267 7.902 -5.98 1 91.81 78 PHE B CA 1
ATOM 1815 C C . PHE B 1 78 ? 1.148 9.117 -5.062 1 91.81 78 PHE B C 1
ATOM 1817 O O . PHE B 1 78 ? 2.105 9.477 -4.375 1 91.81 78 PHE B O 1
ATOM 1824 N N . ASN B 1 79 ? 0.033 9.648 -4.941 1 92.56 79 ASN B N 1
ATOM 1825 C CA . ASN B 1 79 ? -0.184 10.961 -4.336 1 92.56 79 ASN B CA 1
ATOM 1826 C C . ASN B 1 79 ? -0.44 10.852 -2.836 1 92.56 79 ASN B C 1
ATOM 1828 O O . ASN B 1 79 ? -0.788 9.781 -2.338 1 92.56 79 ASN B O 1
ATOM 1832 N N . THR B 1 80 ? -0.271 11.953 -2.236 1 95.88 80 THR B N 1
ATOM 1833 C CA . THR B 1 80 ? -0.65 12.133 -0.84 1 95.88 80 THR B CA 1
ATOM 1834 C C . THR B 1 80 ? -1.976 12.883 -0.732 1 95.88 80 THR B C 1
ATOM 1836 O O . THR B 1 80 ? -2.209 13.852 -1.461 1 95.88 80 THR B O 1
ATOM 1839 N N . TYR B 1 81 ? -2.822 12.406 0.205 1 94.88 81 TYR B N 1
ATOM 1840 C CA . TYR B 1 81 ? -4.156 12.977 0.335 1 94.88 81 TYR B CA 1
ATOM 1841 C C . TYR B 1 81 ? -4.434 13.391 1.775 1 94.88 81 TYR B C 1
ATOM 1843 O O . TYR B 1 81 ? -4.062 12.688 2.715 1 94.88 81 TYR B O 1
ATOM 1851 N N . ILE B 1 82 ? -5.094 14.492 1.877 1 96.56 82 ILE B N 1
ATOM 1852 C CA . ILE B 1 82 ? -5.648 14.969 3.139 1 96.56 82 ILE B CA 1
ATOM 1853 C C . ILE B 1 82 ? -7.148 15.211 2.984 1 96.56 82 ILE B C 1
ATOM 1855 O O . ILE B 1 82 ? -7.586 15.836 2.014 1 96.56 82 ILE B O 1
ATOM 1859 N N . CYS B 1 83 ? -7.887 14.688 3.939 1 95.31 83 CYS B N 1
ATOM 1860 C CA . CYS B 1 83 ? -9.336 14.734 3.771 1 95.31 83 CYS B CA 1
ATOM 1861 C C . CYS B 1 83 ? -9.891 16.094 4.188 1 95.31 83 CYS B C 1
ATOM 1863 O O . CYS B 1 83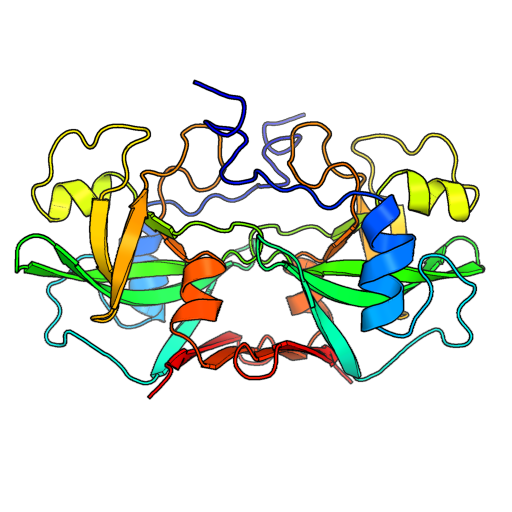 ? -9.164 16.922 4.746 1 95.31 83 CYS B O 1
ATOM 1865 N N . GLU B 1 84 ? -11.164 16.281 3.959 1 94.12 84 GLU B N 1
ATOM 1866 C CA . GLU B 1 84 ? -11.828 17.562 4.191 1 94.12 84 GLU B CA 1
ATOM 1867 C C . GLU B 1 84 ? -11.797 17.938 5.668 1 94.12 84 GLU B C 1
ATOM 1869 O O . GLU B 1 84 ? -11.594 19.109 6.008 1 94.12 84 GLU B O 1
ATOM 1874 N N . GLU B 1 85 ? -12.023 17.016 6.566 1 95.38 85 GLU B N 1
ATOM 1875 C CA . GLU B 1 85 ? -12.008 17.281 8 1 95.38 85 GLU B CA 1
ATOM 1876 C C . GLU B 1 85 ? -10.695 17.938 8.43 1 95.38 85 GLU B C 1
ATOM 1878 O O . GLU B 1 85 ? -10.703 18.875 9.242 1 95.38 85 GLU B O 1
ATOM 1883 N N . VAL B 1 86 ? -9.648 17.453 7.887 1 97.25 86 VAL B N 1
ATOM 1884 C CA . VAL B 1 86 ? -8.336 17.984 8.242 1 97.25 86 VAL B CA 1
ATOM 1885 C C . VAL B 1 86 ? -8.188 19.406 7.691 1 97.25 86 VAL B C 1
ATOM 1887 O O . VAL B 1 86 ? -7.781 20.312 8.414 1 97.25 86 VAL B O 1
ATOM 1890 N N . PHE B 1 87 ? -8.516 19.609 6.449 1 96.06 87 PHE B N 1
ATOM 1891 C CA . PHE B 1 87 ? -8.461 20.953 5.891 1 96.06 87 PHE B CA 1
ATOM 1892 C C . PHE B 1 87 ? -9.273 21.922 6.746 1 96.06 87 PHE B C 1
ATOM 1894 O O . PHE B 1 87 ? -8.812 23.031 7.055 1 96.06 87 PHE B O 1
ATOM 1901 N N . ASN B 1 88 ? -10.422 21.5 7.074 1 95.31 88 ASN B N 1
ATOM 1902 C CA . ASN B 1 88 ? -11.297 22.344 7.887 1 95.31 88 ASN B CA 1
ATOM 1903 C C . ASN B 1 88 ? -10.656 22.672 9.234 1 95.31 88 ASN B C 1
ATOM 1905 O O . ASN B 1 88 ? -10.828 23.781 9.742 1 95.31 88 ASN B O 1
ATOM 1909 N N . SER B 1 89 ? -10 21.719 9.773 1 96.25 89 SER B N 1
ATOM 1910 C CA . SER B 1 89 ? -9.359 21.938 11.062 1 96.25 89 SER B CA 1
ATOM 1911 C C . SER B 1 89 ? -8.281 23.016 10.969 1 96.25 89 SER B C 1
ATOM 1913 O O . SER B 1 89 ? -7.906 23.625 11.984 1 96.25 89 SER B O 1
ATOM 1915 N N . PHE B 1 90 ? -7.777 23.219 9.82 1 95.94 90 PHE B N 1
ATOM 1916 C CA . PHE B 1 90 ? -6.793 24.266 9.57 1 95.94 90 PHE B CA 1
ATOM 1917 C C . PHE B 1 90 ? -7.469 25.531 9.047 1 95.94 90 PHE B C 1
ATOM 1919 O O . PHE B 1 90 ? -6.797 26.453 8.594 1 95.94 90 PHE B O 1
ATOM 1926 N N . LYS B 1 91 ? -8.758 25.484 8.961 1 92.44 91 LYS B N 1
ATOM 1927 C CA . LYS B 1 91 ? -9.586 26.609 8.539 1 92.44 91 LYS B CA 1
ATOM 1928 C C . LYS B 1 91 ? -9.438 26.875 7.043 1 92.44 91 LYS B C 1
ATOM 1930 O O . LYS B 1 91 ? -9.477 28.016 6.598 1 92.44 91 LYS B O 1
ATOM 1935 N N . VAL B 1 92 ? -8.953 25.891 6.344 1 89.75 92 VAL B N 1
ATOM 1936 C CA . VAL B 1 92 ? -9.047 25.922 4.887 1 89.75 92 VAL B CA 1
ATOM 1937 C C . VAL B 1 92 ? -10.422 25.422 4.441 1 89.75 92 VAL B C 1
ATOM 1939 O O . VAL B 1 92 ? -10.711 24.234 4.496 1 89.75 92 VAL B O 1
ATOM 1942 N N . THR B 1 93 ? -11.227 26.344 4.07 1 83.12 93 THR B N 1
ATOM 1943 C CA . THR B 1 93 ? -12.617 26 3.762 1 83.12 93 THR B CA 1
ATOM 1944 C C . THR B 1 93 ? -12.789 25.75 2.268 1 83.12 93 THR B C 1
ATOM 1946 O O . THR B 1 93 ? -12.203 26.469 1.442 1 83.12 93 THR B O 1
ATOM 1949 N N . SER B 1 94 ? -13.555 24.766 1.919 1 79.44 94 SER B N 1
ATOM 1950 C CA . SER B 1 94 ? -13.984 24.375 0.581 1 79.44 94 SER B CA 1
ATOM 1951 C C . SER B 1 94 ? -12.797 24.109 -0.33 1 79.44 94 SER B C 1
ATOM 1953 O O . SER B 1 94 ? -12.656 24.75 -1.381 1 79.44 94 SER B O 1
ATOM 1955 N N . PRO B 1 95 ? -11.969 23.266 0.146 1 79.06 95 PRO B N 1
ATOM 1956 C CA . PRO B 1 95 ? -10.859 22.938 -0.755 1 79.06 95 PRO B CA 1
ATOM 1957 C C . PRO B 1 95 ? -11.344 22.453 -2.125 1 79.06 95 PRO B C 1
ATOM 1959 O O . PRO B 1 95 ? -12.359 21.766 -2.219 1 79.06 95 PRO B O 1
ATOM 1962 N N . ASP B 1 96 ? -10.742 22.938 -3.176 1 78.5 96 ASP B N 1
ATOM 1963 C CA . ASP B 1 96 ? -11.094 22.609 -4.551 1 78.5 96 ASP B CA 1
ATOM 1964 C C . ASP B 1 96 ? -10.641 21.188 -4.898 1 78.5 96 ASP B C 1
ATOM 1966 O O . ASP B 1 96 ? -9.453 20.875 -4.863 1 78.5 96 ASP B O 1
ATOM 1970 N N . PRO B 1 97 ? -11.773 20.5 -5.289 1 77.06 97 PRO B N 1
ATOM 1971 C CA . PRO B 1 97 ? -11.367 19.172 -5.746 1 77.06 97 PRO B CA 1
ATOM 1972 C C . PRO B 1 97 ? -10.484 19.219 -6.984 1 77.06 97 PRO B C 1
ATOM 1974 O O . PRO B 1 97 ? -10.711 20.031 -7.883 1 77.06 97 PRO B O 1
ATOM 1977 N N . GLY B 1 98 ? -9.422 18.656 -7.035 1 75.38 98 GLY B N 1
ATOM 1978 C CA . GLY B 1 98 ? -8.562 18.625 -8.203 1 75.38 98 GLY B CA 1
ATOM 1979 C C . GLY B 1 98 ? -7.328 19.5 -8.062 1 75.38 98 GLY B C 1
ATOM 1980 O O . GLY B 1 98 ? -6.402 19.406 -8.875 1 75.38 98 GLY B O 1
ATOM 1981 N N . HIS B 1 99 ? -7.492 20.359 -7.113 1 83.56 99 HIS B N 1
ATOM 1982 C CA . HIS B 1 99 ? -6.332 21.219 -6.895 1 83.56 99 HIS B CA 1
ATOM 1983 C C . HIS B 1 99 ? -5.453 20.672 -5.773 1 83.56 99 HIS B C 1
ATOM 1985 O O . HIS B 1 99 ? -5.957 20.156 -4.773 1 83.56 99 HIS B O 1
ATOM 1991 N N . SER B 1 100 ? -4.199 20.828 -6.02 1 90.44 100 SER B N 1
ATOM 1992 C CA . SER B 1 100 ? -3.236 20.453 -4.988 1 90.44 100 SER B CA 1
ATOM 1993 C C . SER B 1 100 ? -2.947 21.609 -4.039 1 90.44 100 SER B C 1
ATOM 1995 O O . SER B 1 100 ? -2.99 22.766 -4.441 1 90.44 100 SER B O 1
ATOM 1997 N N . TYR B 1 101 ? -2.723 21.297 -2.814 1 92.5 101 TYR B N 1
ATOM 1998 C CA . TYR B 1 101 ? -2.348 22.25 -1.769 1 92.5 101 TYR B CA 1
ATOM 1999 C C . TYR B 1 101 ? -0.949 21.953 -1.241 1 92.5 101 TYR B C 1
ATOM 2001 O O . TYR B 1 101 ? -0.553 20.781 -1.13 1 92.5 101 TYR B O 1
ATOM 2009 N N . ARG B 1 102 ? -0.28 23 -0.968 1 94.19 102 ARG B N 1
ATOM 2010 C CA . ARG B 1 102 ? 1.028 22.797 -0.353 1 94.19 102 ARG B CA 1
ATOM 2011 C C . ARG B 1 102 ? 0.912 22.719 1.166 1 94.19 102 ARG B C 1
ATOM 2013 O O . ARG B 1 102 ? 0.272 23.562 1.794 1 94.19 102 ARG B O 1
ATOM 2020 N N . ALA B 1 103 ? 1.452 21.766 1.732 1 97.25 103 ALA B N 1
ATOM 2021 C CA . ALA B 1 103 ? 1.532 21.562 3.176 1 97.25 103 ALA B CA 1
ATOM 2022 C C . ALA B 1 103 ? 2.916 21.062 3.582 1 97.25 103 ALA B C 1
ATOM 2024 O O . ALA B 1 103 ? 3.684 20.594 2.738 1 97.25 103 ALA B O 1
ATOM 2025 N N . LEU B 1 104 ? 3.24 21.266 4.828 1 98.25 104 LEU B N 1
ATOM 2026 C CA . LEU B 1 104 ? 4.391 20.578 5.395 1 98.25 104 LEU B CA 1
ATOM 2027 C C . LEU B 1 104 ?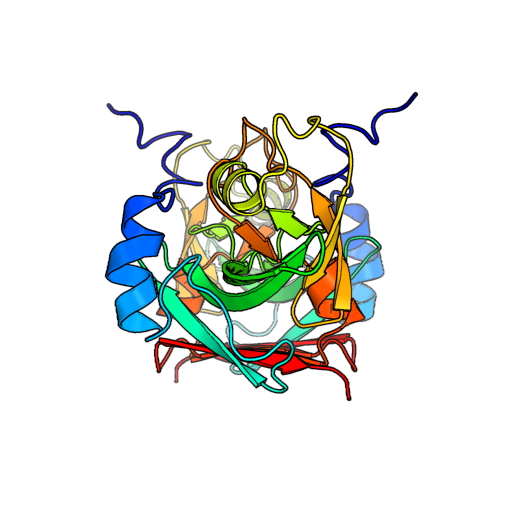 3.959 19.328 6.137 1 98.25 104 LEU B C 1
ATOM 2029 O O . LEU B 1 104 ? 3.285 19.406 7.168 1 98.25 104 LEU B O 1
ATOM 2033 N N . VAL B 1 105 ? 4.266 18.203 5.586 1 98.5 105 VAL B N 1
ATOM 2034 C CA . VAL B 1 105 ? 4.066 16.922 6.266 1 98.5 105 VAL B CA 1
ATOM 2035 C C . VAL B 1 105 ? 5.383 16.469 6.891 1 98.5 105 VAL B C 1
ATOM 2037 O O . VAL B 1 105 ? 6.336 16.141 6.18 1 98.5 105 VAL B O 1
ATOM 2040 N N . ASN B 1 106 ? 5.379 16.422 8.227 1 98.44 106 ASN B N 1
ATOM 2041 C CA . ASN B 1 106 ? 6.629 16.156 8.938 1 98.44 106 ASN B CA 1
ATOM 2042 C C . ASN B 1 106 ? 7.742 17.094 8.477 1 98.44 106 ASN B C 1
ATOM 2044 O O . ASN B 1 106 ? 8.852 16.641 8.188 1 98.44 106 ASN B O 1
ATOM 2048 N N . ASN B 1 107 ? 7.344 18.281 8.258 1 97.56 107 ASN B N 1
ATOM 2049 C CA . ASN B 1 107 ? 8.203 19.406 7.914 1 97.56 107 ASN B CA 1
ATOM 2050 C C . ASN B 1 107 ? 8.766 19.281 6.5 1 97.56 107 ASN B C 1
ATOM 2052 O O . ASN B 1 107 ? 9.812 19.844 6.188 1 97.56 107 ASN B O 1
ATOM 2056 N N . LYS B 1 108 ? 8.219 18.469 5.703 1 97.56 108 LYS B N 1
ATOM 2057 C CA . LYS B 1 108 ? 8.586 18.312 4.297 1 97.56 108 LYS B CA 1
ATOM 2058 C C . LYS B 1 108 ? 7.523 18.922 3.385 1 97.56 108 LYS B C 1
ATOM 2060 O O . LYS B 1 108 ? 6.34 18.594 3.486 1 97.56 108 LYS B O 1
ATOM 2065 N N . SER B 1 109 ? 7.988 19.781 2.51 1 97.69 109 SER B N 1
ATOM 2066 C CA . SER B 1 109 ? 7.059 20.375 1.557 1 97.69 109 SER B CA 1
ATOM 2067 C C . SER B 1 109 ? 6.406 19.312 0.678 1 97.69 109 SER B C 1
ATOM 2069 O O . SER B 1 109 ? 7.09 18.625 -0.095 1 97.69 109 SER B O 1
ATOM 2071 N N . THR B 1 110 ? 5.094 19.219 0.821 1 97.25 110 THR B N 1
ATOM 2072 C CA . THR B 1 110 ? 4.348 18.156 0.17 1 97.25 110 THR B CA 1
ATOM 2073 C C . THR B 1 110 ? 3.105 18.703 -0.524 1 97.25 110 THR B C 1
ATOM 2075 O O . THR B 1 110 ? 2.373 19.516 0.05 1 97.25 110 THR B O 1
ATOM 2078 N N . LEU B 1 111 ? 2.947 18.281 -1.786 1 95.56 111 LEU B N 1
ATOM 2079 C CA . LEU B 1 111 ? 1.673 18.547 -2.443 1 95.56 111 LEU B CA 1
ATOM 2080 C C . LEU B 1 111 ? 0.609 17.547 -1.994 1 95.56 111 LEU B C 1
ATOM 2082 O O . LEU B 1 111 ? 0.789 16.344 -2.133 1 95.56 111 LEU B O 1
ATOM 2086 N N . VAL B 1 112 ? -0.415 18.109 -1.461 1 96.06 112 VAL B N 1
ATOM 2087 C CA . VAL B 1 112 ? -1.487 17.234 -0.98 1 96.06 112 VAL B CA 1
ATOM 2088 C C . VAL B 1 112 ? -2.771 17.531 -1.754 1 96.06 112 VAL B C 1
ATOM 2090 O O . VAL B 1 112 ? -3.018 18.672 -2.156 1 96.06 112 VAL B O 1
ATOM 2093 N N . LEU B 1 113 ? -3.555 16.453 -1.938 1 94.25 113 LEU B N 1
ATOM 2094 C CA . LEU B 1 113 ? -4.824 16.531 -2.65 1 94.25 113 LEU B CA 1
ATOM 2095 C C . LEU B 1 113 ? -5.98 16.094 -1.756 1 94.25 113 LEU B C 1
ATOM 2097 O O . LEU B 1 113 ? -5.773 15.367 -0.788 1 94.25 113 LEU B O 1
ATOM 2101 N N . LEU B 1 114 ? -7.16 16.641 -2.105 1 94.06 114 LEU B N 1
ATOM 2102 C CA . LEU B 1 114 ? -8.352 16.016 -1.557 1 94.06 114 LEU B CA 1
ATOM 2103 C C . LEU B 1 114 ? -8.539 14.609 -2.127 1 94.06 114 LEU B C 1
ATOM 2105 O O . LEU B 1 114 ? -8.352 14.391 -3.326 1 94.06 114 LEU B O 1
ATOM 2109 N N . PRO B 1 115 ? -8.914 13.711 -1.185 1 90.38 115 PRO B N 1
ATOM 2110 C CA . PRO B 1 115 ? -9.203 12.391 -1.752 1 90.38 115 PRO B CA 1
ATOM 2111 C C . PRO B 1 115 ? -10.359 12.414 -2.746 1 90.38 115 PRO B C 1
ATOM 2113 O O . PRO B 1 115 ? -11.344 13.133 -2.537 1 90.38 115 PRO B O 1
ATOM 2116 N N . PRO B 1 116 ? -10.148 11.594 -3.76 1 83.31 116 PRO B N 1
ATOM 2117 C CA . PRO B 1 116 ? -11.297 11.484 -4.664 1 83.31 116 PRO B CA 1
ATOM 2118 C C . PRO B 1 116 ? -12.523 10.875 -3.99 1 83.31 116 PRO B C 1
ATOM 2120 O O . PRO B 1 116 ? -12.391 9.961 -3.17 1 83.31 116 PRO B O 1
ATOM 2123 N N . ALA B 1 117 ? -13.68 11.273 -4.383 1 79.19 117 ALA B N 1
ATOM 2124 C CA . ALA B 1 117 ? -14.93 10.875 -3.736 1 79.19 117 ALA B CA 1
ATOM 2125 C C . ALA B 1 117 ? -15.242 9.398 -4 1 79.19 117 ALA B C 1
ATOM 2127 O O . ALA B 1 117 ? -15.898 8.742 -3.193 1 79.19 117 ALA B O 1
ATOM 2128 N N . ASN B 1 118 ? -14.773 8.812 -5.027 1 74.75 118 ASN B N 1
ATOM 2129 C CA . ASN B 1 118 ? -15.164 7.461 -5.43 1 74.75 118 ASN B CA 1
ATOM 2130 C C . ASN B 1 118 ? -14.164 6.418 -4.938 1 74.75 118 ASN B C 1
ATOM 2132 O O . ASN B 1 118 ? -14.281 5.238 -5.281 1 74.75 118 ASN B O 1
ATOM 2136 N N . LEU B 1 119 ? -13.312 6.875 -4.078 1 77.56 119 LEU B N 1
ATOM 2137 C CA . LEU B 1 119 ? -12.359 5.918 -3.531 1 77.56 119 LEU B CA 1
ATOM 2138 C C . LEU B 1 119 ? -12.719 5.551 -2.094 1 77.56 119 LEU B C 1
ATOM 2140 O O . LEU B 1 119 ? -13.422 6.301 -1.416 1 77.56 119 LEU B O 1
ATOM 2144 N N . TRP B 1 120 ? -12.18 4.426 -1.661 1 76.25 120 TRP B N 1
ATOM 2145 C CA . TRP B 1 120 ? -12.531 3.92 -0.338 1 76.25 120 TRP B CA 1
ATOM 2146 C C . TRP B 1 120 ? -11.953 4.812 0.755 1 76.25 120 TRP B C 1
ATOM 2148 O O . TRP B 1 120 ? -12.414 4.781 1.899 1 76.25 120 TRP B O 1
ATOM 2158 N N . PHE B 1 121 ? -10.992 5.605 0.345 1 83.44 121 PHE B N 1
ATOM 2159 C CA . PHE B 1 121 ? -10.328 6.426 1.355 1 83.44 121 PHE B CA 1
ATOM 2160 C C . PHE B 1 121 ? -10.727 7.891 1.209 1 83.44 121 PHE B C 1
ATOM 2162 O O . PHE B 1 121 ? -9.922 8.789 1.475 1 83.44 121 PHE B O 1
ATOM 2169 N N . SER B 1 122 ? -11.93 8.125 0.875 1 86.12 122 SER B N 1
ATOM 2170 C CA . SER B 1 122 ? -12.391 9.484 0.597 1 86.12 122 SER B CA 1
ATOM 2171 C C . SER B 1 122 ? -12.453 10.32 1.871 1 86.12 122 SER B C 1
ATOM 2173 O O . SER B 1 122 ? -12.414 11.547 1.814 1 86.12 122 SER B O 1
ATOM 2175 N N . ASN B 1 123 ? -12.438 9.703 3.053 1 89.75 123 ASN B N 1
ATOM 2176 C CA . ASN B 1 123 ? -12.617 10.453 4.293 1 89.75 123 ASN B CA 1
ATOM 2177 C C . ASN B 1 123 ? -11.422 10.297 5.223 1 89.75 123 ASN B C 1
ATOM 2179 O O . ASN B 1 123 ? -11.523 10.555 6.426 1 89.75 123 ASN B O 1
ATOM 2183 N N . VAL B 1 124 ? -10.383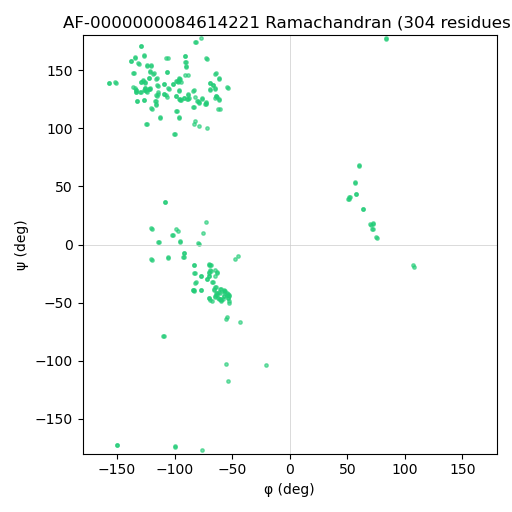 9.797 4.656 1 94.06 124 VAL B N 1
ATOM 2184 C CA . VAL B 1 124 ? -9.188 9.609 5.477 1 94.06 124 VAL B CA 1
ATOM 2185 C C . VAL B 1 124 ? -7.98 10.219 4.773 1 94.06 124 VAL B C 1
ATOM 2187 O O . VAL B 1 124 ? -8.102 10.766 3.672 1 94.06 124 VAL B O 1
ATOM 2190 N N . ASN B 1 125 ? -6.922 10.273 5.461 1 96.5 125 ASN B N 1
ATOM 2191 C CA . ASN B 1 125 ? -5.664 10.805 4.949 1 96.5 125 ASN B CA 1
ATOM 2192 C C . ASN B 1 125 ? -4.727 9.695 4.492 1 96.5 125 ASN B C 1
ATOM 2194 O O . ASN B 1 125 ? -4.645 8.648 5.133 1 96.5 125 ASN B O 1
ATOM 2198 N N . VAL B 1 126 ? -4.035 9.961 3.371 1 96.19 126 VAL B N 1
ATOM 2199 C CA . VAL B 1 126 ? -3.236 8.891 2.779 1 96.19 126 VAL B CA 1
ATOM 2200 C C . VAL B 1 126 ? -1.847 9.414 2.43 1 96.19 126 VAL B C 1
ATOM 2202 O O . VAL B 1 126 ? -1.71 10.523 1.906 1 96.19 126 VAL B O 1
ATOM 2205 N N . ILE B 1 127 ? -0.839 8.648 2.811 1 97.06 127 ILE B N 1
ATOM 2206 C CA . ILE B 1 127 ? 0.505 8.852 2.281 1 97.06 127 ILE B CA 1
ATOM 2207 C C . ILE B 1 127 ? 0.739 7.93 1.09 1 97.06 127 ILE B C 1
ATOM 2209 O O . ILE B 1 127 ? 0.559 6.711 1.195 1 97.06 127 ILE B O 1
ATOM 2213 N N . GLY B 1 128 ? 1.097 8.477 0.003 1 94.62 128 GLY B N 1
ATOM 2214 C CA . GLY B 1 128 ? 1.392 7.707 -1.197 1 94.62 128 GLY B CA 1
ATOM 2215 C C . GLY B 1 128 ? 2.877 7.484 -1.415 1 94.62 128 GLY B C 1
ATOM 2216 O O . GLY B 1 128 ? 3.699 7.902 -0.596 1 94.62 128 GLY B O 1
ATOM 2217 N N . THR B 1 129 ? 3.189 6.91 -2.535 1 94.44 129 THR B N 1
ATOM 2218 C CA . THR B 1 129 ? 4.551 6.445 -2.779 1 94.44 129 THR B CA 1
ATOM 2219 C C . THR B 1 129 ? 5.465 7.617 -3.123 1 94.44 129 THR B C 1
ATOM 2221 O O . THR B 1 129 ? 6.676 7.555 -2.885 1 94.44 129 THR B O 1
ATOM 2224 N N . GLU B 1 130 ? 4.984 8.656 -3.662 1 93.5 130 GLU B N 1
ATOM 2225 C CA . GLU B 1 130 ? 5.832 9.805 -3.959 1 93.5 130 GLU B CA 1
ATOM 2226 C C . GLU B 1 130 ? 6.48 10.352 -2.691 1 93.5 130 GLU B C 1
ATOM 2228 O O . GLU B 1 130 ? 7.688 10.609 -2.668 1 93.5 130 GLU B O 1
ATOM 2233 N N . TYR B 1 131 ? 5.633 10.523 -1.71 1 96.62 131 TYR B N 1
ATOM 2234 C CA . TYR B 1 131 ? 6.164 11 -0.438 1 96.62 131 TYR B CA 1
ATOM 2235 C C . TYR B 1 131 ? 7.203 10.031 0.113 1 96.62 131 TYR B C 1
ATOM 2237 O O . TYR B 1 131 ? 8.281 10.445 0.539 1 96.62 131 TYR B O 1
ATOM 2245 N N . LEU B 1 132 ? 6.891 8.773 0.106 1 96 132 LEU B N 1
ATOM 2246 C CA . LEU B 1 132 ? 7.746 7.742 0.683 1 96 132 LEU B CA 1
ATOM 2247 C C . LEU B 1 132 ? 9.102 7.703 -0.02 1 96 132 LEU B C 1
ATOM 2249 O O . LEU B 1 132 ? 10.141 7.59 0.632 1 96 132 LEU B O 1
ATOM 2253 N N . THR B 1 133 ? 9.07 7.832 -1.263 1 93.25 133 THR B N 1
ATOM 2254 C CA . THR B 1 133 ? 10.305 7.68 -2.018 1 93.25 133 THR B CA 1
ATOM 2255 C C . THR B 1 133 ? 11.109 8.977 -2.012 1 93.25 133 THR B C 1
ATOM 2257 O O . THR B 1 133 ? 12.328 8.961 -2.188 1 93.25 133 THR B O 1
ATOM 2260 N N . THR B 1 134 ? 10.453 10.078 -1.827 1 94.31 134 THR B N 1
ATOM 2261 C CA . THR B 1 134 ? 11.125 11.375 -1.847 1 94.31 134 THR B CA 1
ATOM 2262 C C . THR B 1 134 ? 11.742 11.68 -0.485 1 94.31 134 THR B C 1
ATOM 2264 O O . THR B 1 134 ? 12.875 12.164 -0.404 1 94.31 134 THR B O 1
ATOM 2267 N N . TYR B 1 135 ? 11.031 11.328 0.588 1 96.56 135 TYR B N 1
ATOM 2268 C CA . TYR B 1 135 ? 11.438 11.875 1.876 1 96.56 135 TYR B CA 1
ATOM 2269 C C . TYR B 1 135 ? 11.797 10.766 2.855 1 96.56 135 TYR B C 1
ATOM 2271 O O . TYR B 1 135 ? 12.352 11.023 3.924 1 96.56 135 TYR B O 1
ATOM 2279 N N . CYS B 1 136 ? 11.453 9.547 2.52 1 95 136 CYS B N 1
ATOM 2280 C CA . CYS B 1 136 ? 11.695 8.453 3.453 1 95 136 CYS B CA 1
ATOM 2281 C C . CYS B 1 136 ? 12.812 7.543 2.947 1 95 136 CYS B C 1
ATOM 2283 O O . CYS B 1 136 ? 12.898 7.27 1.748 1 95 136 CYS B O 1
ATOM 2285 N N . SER B 1 137 ? 13.633 7.184 3.887 1 94.38 137 SER B N 1
ATOM 2286 C CA . SER B 1 137 ? 14.672 6.227 3.525 1 94.38 137 SER B CA 1
ATOM 2287 C C . SER B 1 137 ? 14.133 4.797 3.539 1 94.38 137 SER B C 1
ATOM 2289 O O . SER B 1 137 ? 14.562 3.961 2.738 1 94.38 137 SER B O 1
ATOM 2291 N N . GLU B 1 138 ? 13.18 4.605 4.469 1 97.19 138 GLU B N 1
ATOM 2292 C CA . GLU B 1 138 ? 12.695 3.236 4.609 1 97.19 138 GLU B CA 1
ATOM 2293 C C . GLU B 1 138 ? 11.297 3.205 5.219 1 97.19 138 GLU B C 1
ATOM 2295 O O . GLU B 1 138 ? 11.008 3.949 6.156 1 97.19 138 GLU B O 1
ATOM 2300 N N . LEU B 1 139 ? 10.469 2.365 4.707 1 97.88 139 LEU B N 1
ATOM 2301 C CA . LEU B 1 139 ? 9.219 1.93 5.32 1 97.88 139 LEU B CA 1
ATOM 2302 C C . LEU B 1 139 ? 9.32 0.479 5.781 1 97.88 139 LEU B C 1
ATOM 2304 O O . LEU B 1 139 ? 9.711 -0.398 5.008 1 97.88 139 LEU B O 1
ATOM 2308 N N . ARG B 1 140 ? 8.953 0.264 7.027 1 97.94 140 ARG B N 1
ATOM 2309 C CA . ARG B 1 140 ? 8.938 -1.083 7.586 1 97.94 140 ARG B CA 1
ATOM 2310 C C . ARG B 1 140 ? 7.582 -1.414 8.188 1 97.94 140 ARG B C 1
ATOM 2312 O O . ARG B 1 140 ? 7.074 -0.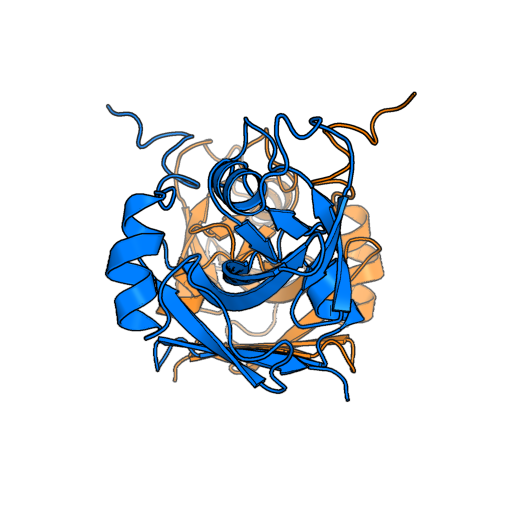672 9.031 1 97.94 140 ARG B O 1
ATOM 2319 N N . ILE B 1 141 ? 6.988 -2.477 7.742 1 97.5 141 ILE B N 1
ATOM 2320 C CA . ILE B 1 141 ? 5.762 -3.018 8.328 1 97.5 141 ILE B CA 1
ATOM 2321 C C . ILE B 1 141 ? 6.055 -4.367 8.977 1 97.5 141 ILE B C 1
ATOM 2323 O O . ILE B 1 141 ? 6.297 -5.359 8.281 1 97.5 141 ILE B O 1
ATOM 2327 N N . ASP B 1 142 ? 6.016 -4.344 10.242 1 96.75 142 ASP B N 1
ATOM 2328 C CA . ASP B 1 142 ? 6.293 -5.516 11.07 1 96.75 142 ASP B CA 1
ATOM 2329 C C . ASP B 1 142 ? 5 -6.172 11.547 1 96.75 142 ASP B C 1
ATOM 2331 O O . ASP B 1 142 ? 4.469 -5.816 12.602 1 96.75 142 ASP B O 1
ATOM 2335 N N . SER B 1 143 ? 4.59 -7.148 10.805 1 93.25 143 SER B N 1
ATOM 2336 C CA . SER B 1 143 ? 3.309 -7.789 11.078 1 93.25 143 SER B CA 1
ATOM 2337 C C . SER B 1 143 ? 3.361 -8.602 12.367 1 93.25 143 SER B C 1
ATOM 2339 O O . SER B 1 143 ? 2.342 -8.789 13.031 1 93.25 143 SER B O 1
ATOM 2341 N N . SER B 1 144 ? 4.441 -9.055 12.742 1 91.5 144 SER B N 1
ATOM 2342 C CA . SER B 1 144 ? 4.59 -9.859 13.945 1 91.5 144 SER B CA 1
ATOM 2343 C C . SER B 1 144 ? 4.332 -9.031 15.203 1 91.5 144 SER B C 1
ATOM 2345 O O . SER B 1 144 ? 3.783 -9.531 16.188 1 91.5 144 SER B O 1
ATOM 2347 N N . ASN B 1 145 ? 4.664 -7.801 15.117 1 93.12 145 ASN B N 1
ATOM 2348 C CA . ASN B 1 145 ? 4.531 -6.938 16.281 1 93.12 145 ASN B CA 1
ATOM 2349 C C . ASN B 1 145 ? 3.477 -5.859 16.078 1 93.12 145 ASN B C 1
ATOM 2351 O O . ASN B 1 145 ? 3.275 -5 16.938 1 93.12 145 ASN B O 1
ATOM 2355 N N . ASN B 1 146 ? 2.852 -5.891 14.961 1 94.25 146 ASN B N 1
ATOM 2356 C CA . ASN B 1 146 ? 1.824 -4.918 14.602 1 94.25 146 ASN B CA 1
ATOM 2357 C C . ASN B 1 146 ? 2.367 -3.492 14.641 1 94.25 146 ASN B C 1
ATOM 2359 O O . ASN B 1 146 ? 1.737 -2.596 15.203 1 94.25 146 ASN B O 1
ATOM 2363 N N . LEU B 1 147 ? 3.566 -3.375 14.086 1 96.62 147 LEU B N 1
ATOM 2364 C CA . LEU B 1 147 ? 4.234 -2.078 14.109 1 96.62 147 LEU B CA 1
ATOM 2365 C C . LEU B 1 147 ? 4.555 -1.608 12.695 1 96.62 147 LEU B C 1
ATOM 2367 O O . LEU B 1 147 ? 4.926 -2.414 11.836 1 96.62 147 LEU B O 1
ATOM 2371 N N . VAL B 1 148 ? 4.422 -0.351 12.531 1 98.06 148 VAL B N 1
ATOM 2372 C CA . VAL B 1 148 ? 4.84 0.33 11.312 1 98.06 148 VAL B CA 1
ATOM 2373 C C . VAL B 1 148 ? 5.879 1.397 11.648 1 98.06 148 VAL B C 1
ATOM 2375 O O . VAL B 1 148 ? 5.711 2.162 12.602 1 98.06 148 VAL B O 1
ATOM 2378 N N . THR B 1 149 ? 6.93 1.432 10.859 1 98.06 149 THR B N 1
ATOM 2379 C CA . THR B 1 149 ? 7.945 2.455 11.07 1 98.06 149 THR B CA 1
ATOM 2380 C C . THR B 1 149 ? 8.383 3.072 9.742 1 98.06 149 THR B C 1
ATOM 2382 O O . THR B 1 149 ? 8.578 2.359 8.758 1 98.06 149 THR B O 1
ATOM 2385 N N . ILE B 1 150 ? 8.477 4.359 9.758 1 98 150 ILE B N 1
ATOM 2386 C CA . ILE B 1 150 ? 9.055 5.098 8.641 1 98 150 ILE B CA 1
ATOM 2387 C C . ILE B 1 150 ? 10.312 5.836 9.102 1 98 150 ILE B C 1
ATOM 2389 O O . ILE B 1 150 ? 10.266 6.629 10.039 1 98 150 ILE B O 1
ATOM 2393 N N . SER B 1 151 ? 11.359 5.57 8.453 1 97.62 151 SER B N 1
ATOM 2394 C CA . SER B 1 151 ? 12.578 6.348 8.656 1 97.62 151 SER B CA 1
ATOM 2395 C C . SER B 1 151 ? 12.711 7.453 7.613 1 97.62 151 SER B C 1
ATOM 2397 O O . SER B 1 151 ? 12.609 7.195 6.414 1 97.62 151 SER B O 1
ATOM 2399 N N . MET B 1 152 ? 13.008 8.617 8.062 1 95.88 152 MET B N 1
ATOM 2400 C CA . MET B 1 152 ? 13.125 9.758 7.164 1 95.88 152 MET B CA 1
ATOM 2401 C C . MET B 1 152 ? 14.555 9.898 6.652 1 95.88 152 MET B C 1
ATOM 2403 O O . MET B 1 152 ? 15.5 9.461 7.312 1 95.88 152 MET B O 1
ATOM 2407 N N . VAL B 1 153 ? 14.602 10.531 5.414 1 89.75 153 VAL B N 1
ATOM 2408 C CA . VAL B 1 153 ? 15.922 10.852 4.895 1 89.75 153 VAL B CA 1
ATOM 2409 C C . VAL B 1 153 ? 16.547 11.961 5.73 1 89.75 153 VAL B C 1
ATOM 2411 O O . VAL B 1 153 ? 15.875 12.914 6.117 1 89.75 153 VAL B O 1
ATOM 2414 N N . GLU B 1 154 ? 17.797 11.852 6.156 1 75.75 154 GLU B N 1
ATOM 2415 C CA . GLU B 1 154 ? 18.516 12.859 6.941 1 75.75 154 GLU B CA 1
ATOM 2416 C C . GLU B 1 154 ? 18.953 14.031 6.07 1 75.75 154 GLU B C 1
ATOM 2418 O O . GLU B 1 154 ? 19.172 13.867 4.871 1 75.75 154 GLU B O 1
#

Radius of gyration: 19.12 Å; Cα contacts (8 Å, |Δi|>4): 725; chains: 2; bounding box: 45×57×43 Å

Secondary structure (DSSP, 8-state):
--TTSSTTTS--PPPHHHIIIIIHHHHTS-TTPBPS-S--SEEEEEEETTTTEEEEEEEEEETTEEEEEEEEE-TT-SSEE--HHHHHHTT--SPPTT-EEEEEETTEEEEEEPPPTTSTTTTS-EE-HHHHHHHEEEEEEETTTTEEEEEEP-/--TTSSTTTT--PPPHHHIIIIIHHHHTS-TTPBPS-S--SEEEEEEETTTTEEEEEEEEEETTEEEEEEEEE-TT-SSEE--HHHHHHTT--SPPTT-EEEEEETTEEEEEEPPPTTSTTTTS-EE-HHHHHHHEEEEEEETTTTEEEEEEP-

pLDDT: mean 89.05, std 16.44, range [21.11, 98.75]

Foldseek 3Di:
DDPCPPCVLLPDFDDPVCQQPVQCVVQVHGAFAFDPDLADQKWKFFQDDPNGWTKTWWWKDDPNTIGIFIATEDAVDAAWEDEQVNCVSVVNPDDDAPDWDWMQTNHDTGTYGQDDPPHSHNHGTYDYDNCCVVFWPDWDQDPVVRMIMTGTDD/DDPCPPCVVLNDQDDPVCQQPVQCVVQVHGAFAFDPDLADQKWKFFQDDPVGWTKTWWWKDDPNTIGIFIATEDAVDAAWEDEQVNCVSVVNPDDDAPDWDWMQTNHDTGTYGQDDPPHSHNHGTYDYDNCCVVFWPDWDQDPPVRMIMTGTDD

Sequence (308 aa):
MDEMTASGFYGYSIRSKELHNEVSKSLKVEYLSDSHTNEVKQVNGIIFGPTIKPIVSMPVTINQTTKNVHFIIVTGTFNTYICEEVFNSFKVTSPDPGHSYRALVNNKSTLVLLPPANLWFSNVNVIGTEYLTTYCSELRIDSSNNLVTISMVEMDEMTASGFYGYSIRSKELHNEVSKSLKVEYLSDSHTNEVKQVNGIIFGPTIKPIVSMPVTINQTTKNVHFIIVTGTFNTYICEEVFNSFKVTSPDPGHSYRALVNNKSTLVLLPPANLWFSNVNVIGTEYLTTYCSELRIDSSNNLVTISMVE

Solvent-accessible surface area (backbone atoms only — not comparable to full-atom values): 15973 Å² total; per-residue (Å²): 139,65,80,58,62,85,54,33,57,57,32,79,48,75,49,62,67,44,43,56,42,61,46,11,61,75,69,72,46,58,50,69,34,78,39,94,51,55,62,67,64,64,37,56,31,33,56,41,71,97,57,41,33,42,34,36,57,40,27,34,33,46,94,90,39,43,25,25,40,62,28,36,47,23,43,66,30,29,58,31,26,46,16,65,70,59,38,44,73,65,69,44,74,81,75,55,82,87,44,71,41,79,32,25,53,45,67,35,88,36,69,30,27,54,38,56,80,91,44,65,52,32,65,34,26,32,41,12,25,51,57,44,55,71,48,22,35,31,42,37,39,31,42,77,74,43,34,27,38,36,36,48,57,130,140,67,78,55,62,82,52,32,54,59,29,83,53,75,48,62,66,44,44,54,43,62,47,10,61,76,68,71,46,57,51,69,33,80,39,95,51,54,61,66,65,65,36,55,33,33,56,41,71,97,55,41,33,41,34,33,56,40,27,33,33,45,94,91,42,42,25,25,40,60,28,35,49,23,42,66,31,29,59,31,28,44,16,66,70,59,38,44,74,63,68,46,72,81,74,53,80,88,45,72,40,80,32,24,53,44,67,34,87,35,70,31,26,54,39,56,81,91,43,70,54,32,65,36,25,34,42,12,24,50,55,44,54,73,48,22,36,32,42,36,40,30,43,77,75,44,34,27,40,36,36,48,59,130

Organism: Rhizophagus irregularis (strain DAOM 197198w) (NCBI:txid1432141)